Protein AF-0000000077001419 (afdb_homodimer)

InterPro domains:
  IPR000424 Primosome PriB/single-strand DNA-binding [PF00436] (2-104)
  IPR000424 Primosome PriB/single-strand DNA-binding [PS50935] (1-108)
  IPR000424 Primosome PriB/single-strand DNA-binding [cd04496] (5-100)
  IPR011344 Single-stranded DNA-binding protein [MF_00984] (2-115)
  IPR011344 Single-stranded DNA-binding protein [PIRSF002070] (1-128)
  IPR011344 Single-stranded DNA-binding protein [PTHR10302] (2-104)
  IPR011344 Single-stranded DNA-binding protein [TIGR00621] (1-140)
  IPR012340 Nucleic acid-binding, OB-fold [G3DSA:2.40.50.140] (1-112)
  IPR012340 Nucleic acid-binding, OB-fold [SSF50249] (1-149)

Structure (mmCIF, N/CA/C/O backbone):
data_AF-0000000077001419-model_v1
#
loop_
_entity.id
_entity.type
_entity.pdbx_description
1 polymer 'Single-stranded DNA-binding protein'
#
loop_
_atom_site.group_PDB
_atom_site.id
_atom_site.type_symbol
_atom_site.label_atom_id
_atom_site.label_alt_id
_atom_site.label_comp_id
_atom_site.label_asym_id
_atom_site.label_entity_id
_atom_site.label_seq_id
_atom_site.pdbx_PDB_ins_code
_atom_site.Cartn_x
_atom_site.Cartn_y
_atom_site.Cartn_z
_atom_site.occupancy
_atom_site.B_iso_or_equiv
_atom_site.auth_seq_id
_atom_site.auth_comp_id
_atom_site.auth_asym_id
_atom_site.auth_atom_id
_atom_site.pdbx_PDB_model_num
ATOM 1 N N . MET A 1 1 ? -13.898 7.832 -2.438 1 93.88 1 MET A N 1
ATOM 2 C CA . MET A 1 1 ? -12.516 7.797 -1.976 1 93.88 1 MET A CA 1
ATOM 3 C C . MET A 1 1 ? -11.68 6.859 -2.838 1 93.88 1 MET A C 1
ATOM 5 O O . MET A 1 1 ? -12.219 6 -3.537 1 93.88 1 MET A O 1
ATOM 9 N N . ILE A 1 2 ? -10.305 7.16 -2.953 1 97.56 2 ILE A N 1
ATOM 10 C CA . ILE A 1 2 ? -9.461 6.344 -3.812 1 97.56 2 ILE A CA 1
ATOM 11 C C . ILE A 1 2 ? -8.414 5.613 -2.967 1 97.56 2 ILE A C 1
ATOM 13 O O . ILE A 1 2 ? -7.754 6.223 -2.125 1 97.56 2 ILE A O 1
ATOM 17 N N . ASN A 1 3 ? -8.344 4.352 -3.07 1 98.62 3 ASN A N 1
ATOM 18 C CA . ASN A 1 3 ? -7.324 3.428 -2.586 1 98.62 3 ASN A CA 1
ATOM 19 C C . ASN A 1 3 ? -6.828 2.504 -3.695 1 98.62 3 ASN A C 1
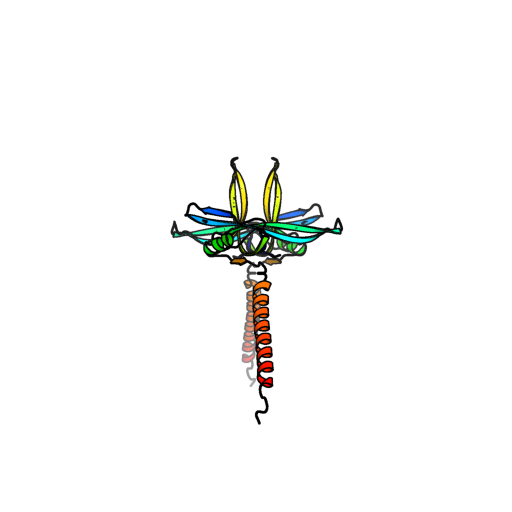ATOM 21 O O . ASN A 1 3 ? -7.461 1.484 -3.986 1 98.62 3 ASN A O 1
ATOM 25 N N . LYS A 1 4 ? -5.738 2.885 -4.32 1 98.75 4 LYS A N 1
ATOM 26 C CA . LYS A 1 4 ? -5.273 2.166 -5.508 1 98.75 4 LYS A CA 1
ATOM 27 C C . LYS A 1 4 ? -3.773 1.907 -5.441 1 98.75 4 LYS A C 1
ATOM 29 O O . LYS A 1 4 ? -2.99 2.822 -5.172 1 98.75 4 LYS A O 1
ATOM 34 N N . VAL A 1 5 ? -3.396 0.629 -5.668 1 98.88 5 VAL A N 1
ATOM 35 C CA . VAL A 1 5 ? -1.997 0.222 -5.746 1 98.88 5 VAL A CA 1
ATOM 36 C C . VAL A 1 5 ? -1.702 -0.355 -7.129 1 98.88 5 VAL A C 1
ATOM 38 O O . VAL A 1 5 ? -2.498 -1.125 -7.668 1 98.88 5 VAL A O 1
ATOM 41 N N . ILE A 1 6 ? -0.6 0.044 -7.652 1 98.88 6 ILE A N 1
ATOM 42 C CA . ILE A 1 6 ? -0.117 -0.493 -8.922 1 98.88 6 ILE A CA 1
ATOM 43 C C . ILE A 1 6 ? 1.311 -1.008 -8.75 1 98.88 6 ILE A C 1
ATOM 45 O O . ILE A 1 6 ? 2.209 -0.252 -8.367 1 98.88 6 ILE A O 1
ATOM 49 N N . LEU A 1 7 ? 1.491 -2.271 -9.148 1 98.81 7 LEU A N 1
ATOM 50 C CA . LEU A 1 7 ? 2.809 -2.893 -9.039 1 98.81 7 LEU A CA 1
ATOM 51 C C . LEU A 1 7 ? 3.209 -3.543 -10.359 1 98.81 7 LEU A C 1
ATOM 53 O O . LEU A 1 7 ? 2.371 -4.129 -11.047 1 98.81 7 LEU A O 1
ATOM 57 N N . VAL A 1 8 ? 4.414 -3.395 -10.648 1 98.69 8 VAL A N 1
ATOM 58 C CA . VAL A 1 8 ? 5.094 -4.246 -11.617 1 98.69 8 VAL A CA 1
ATOM 59 C C . VAL A 1 8 ? 6.387 -4.789 -11.016 1 98.69 8 VAL A C 1
ATOM 61 O O . VAL A 1 8 ? 7.25 -4.02 -10.586 1 98.69 8 VAL A O 1
ATOM 64 N N . GLY A 1 9 ? 6.5 -6.035 -10.938 1 98.44 9 GLY A N 1
ATOM 65 C CA . GLY A 1 9 ? 7.672 -6.664 -10.352 1 98.44 9 GLY A CA 1
ATOM 66 C C . GLY A 1 9 ? 7.719 -8.164 -10.57 1 98.44 9 GLY A C 1
ATOM 67 O O . GLY A 1 9 ? 7.07 -8.688 -11.484 1 98.44 9 GLY A O 1
ATOM 68 N N . TYR A 1 10 ? 8.555 -8.797 -9.812 1 97.94 10 TYR A N 1
ATOM 69 C CA . TYR A 1 10 ? 8.781 -10.234 -9.961 1 97.94 10 TYR A CA 1
ATOM 70 C C . TYR A 1 10 ? 8.336 -10.992 -8.719 1 97.94 10 TYR A C 1
ATOM 72 O O . TYR A 1 10 ? 8.516 -10.516 -7.598 1 97.94 10 TYR A O 1
ATOM 80 N N . LEU A 1 11 ? 7.863 -12.164 -9 1 98.56 11 LEU A N 1
ATOM 81 C CA . LEU A 1 11 ? 7.535 -13.016 -7.867 1 98.56 11 LEU A CA 1
ATOM 82 C C . LEU A 1 11 ? 8.805 -13.547 -7.199 1 98.56 11 LEU A C 1
ATOM 84 O O . LEU A 1 11 ? 9.719 -14.016 -7.879 1 98.56 11 LEU A O 1
ATOM 88 N N . GLY A 1 12 ? 8.828 -13.531 -5.934 1 98 12 GLY A N 1
ATOM 89 C CA . GLY A 1 12 ? 9.969 -14.055 -5.188 1 98 12 GLY A CA 1
ATOM 90 C C . GLY A 1 12 ? 9.883 -15.547 -4.941 1 98 12 GLY A C 1
ATOM 91 O O . GLY A 1 12 ? 10.883 -16.172 -4.566 1 98 12 GLY A O 1
ATOM 92 N N . ALA A 1 13 ? 8.75 -16.094 -5.027 1 98.5 13 ALA A N 1
ATOM 93 C CA . ALA A 1 13 ? 8.453 -17.516 -4.852 1 98.5 13 ALA A CA 1
ATOM 94 C C . ALA A 1 13 ? 7.188 -17.906 -5.613 1 98.5 13 ALA A C 1
ATOM 96 O O . ALA A 1 13 ? 6.477 -17.047 -6.133 1 98.5 13 ALA A O 1
ATOM 97 N N . ASP A 1 14 ? 7.008 -19.125 -5.672 1 98.62 14 ASP A N 1
ATOM 98 C CA . ASP A 1 14 ? 5.77 -19.609 -6.277 1 98.62 14 ASP A CA 1
ATOM 99 C C . ASP A 1 14 ? 4.555 -19.188 -5.453 1 98.62 14 ASP A C 1
ATOM 101 O O . ASP A 1 14 ? 4.633 -19.094 -4.227 1 98.62 14 ASP A O 1
ATOM 105 N N . PRO A 1 15 ? 3.428 -19.016 -6.133 1 98.81 15 PRO A N 1
ATOM 106 C CA . PRO A 1 15 ? 2.213 -18.672 -5.383 1 98.81 15 PRO A CA 1
ATOM 107 C C . PRO A 1 15 ? 1.758 -19.812 -4.465 1 98.81 15 PRO A C 1
ATOM 109 O O . PRO A 1 15 ? 1.985 -20.984 -4.77 1 98.81 15 PRO A O 1
ATOM 112 N N . GLU A 1 16 ? 1.117 -19.406 -3.459 1 98.5 16 GLU A N 1
ATOM 113 C CA . GLU A 1 16 ? 0.552 -20.359 -2.51 1 98.5 16 GLU A CA 1
ATOM 114 C C . GLU A 1 16 ? -0.973 -20.359 -2.572 1 98.5 16 GLU A C 1
ATOM 116 O O . GLU A 1 16 ? -1.597 -19.297 -2.689 1 98.5 16 GLU A O 1
ATOM 121 N N . SER A 1 17 ? -1.53 -21.562 -2.445 1 97.94 17 SER A N 1
ATOM 122 C CA . SER A 1 17 ? -2.98 -21.719 -2.426 1 97.94 17 SER A CA 1
ATOM 123 C C . SER A 1 17 ? -3.496 -21.906 -1.004 1 97.94 17 SER A C 1
ATOM 125 O O . SER A 1 17 ? -2.906 -22.656 -0.221 1 97.94 17 SER A O 1
ATOM 127 N N . ARG A 1 18 ? -4.453 -21.188 -0.727 1 96.62 18 ARG A N 1
ATOM 128 C CA . ARG A 1 18 ? -5.16 -21.375 0.535 1 96.62 18 ARG A CA 1
ATOM 129 C C . ARG A 1 18 ? -6.664 -21.516 0.304 1 96.62 18 ARG A C 1
ATOM 131 O O . ARG A 1 18 ? -7.234 -20.812 -0.535 1 96.62 18 ARG A O 1
ATOM 138 N N . ILE A 1 19 ? -7.242 -22.391 1.098 1 94.88 19 ILE A N 1
ATOM 139 C CA . ILE A 1 19 ? -8.688 -22.562 0.994 1 94.88 19 ILE A CA 1
ATOM 140 C C . ILE A 1 19 ? -9.375 -21.906 2.191 1 94.88 19 ILE A C 1
ATOM 142 O O . ILE A 1 19 ? -9.086 -22.25 3.342 1 94.88 19 ILE A O 1
ATOM 146 N N . MET A 1 20 ? -10.242 -21.078 1.9 1 92.19 20 MET A N 1
ATOM 147 C CA . MET A 1 20 ? -10.992 -20.406 2.949 1 92.19 20 MET A CA 1
ATOM 148 C C . MET A 1 20 ? -12.117 -21.281 3.479 1 92.19 20 MET A C 1
ATOM 150 O O . MET A 1 20 ? -12.523 -22.234 2.812 1 92.19 20 MET A O 1
ATOM 154 N N . PRO A 1 21 ? -12.594 -20.984 4.723 1 90.12 21 PRO A N 1
ATOM 155 C CA . PRO A 1 21 ? -13.719 -21.766 5.254 1 90.12 21 PRO A CA 1
ATOM 156 C C . PRO A 1 21 ? -14.914 -21.797 4.301 1 90.12 21 PRO A C 1
ATOM 158 O O . PRO A 1 21 ? -15.672 -22.766 4.285 1 90.12 21 PRO A O 1
ATOM 161 N N . SER A 1 22 ? -15.117 -20.844 3.496 1 87.81 22 SER A N 1
ATOM 162 C CA . SER A 1 22 ? -16.188 -20.75 2.514 1 87.81 22 SER A CA 1
ATOM 163 C C . SER A 1 22 ? -15.961 -21.719 1.354 1 87.81 22 SER A C 1
ATOM 165 O O . SER A 1 22 ? -16.859 -21.938 0.536 1 87.81 22 SER A O 1
ATOM 167 N N . GLY A 1 23 ? -14.781 -22.25 1.262 1 90 23 GLY A N 1
ATOM 168 C CA . GLY A 1 23 ? -14.422 -23.141 0.164 1 90 23 GLY A CA 1
ATOM 169 C C . GLY A 1 23 ? -13.727 -22.422 -0.976 1 90 23 GLY A C 1
ATOM 170 O O . GLY A 1 23 ? -13.273 -23.062 -1.931 1 90 23 GLY A O 1
ATOM 171 N N . VAL A 1 24 ? -13.68 -21.172 -0.798 1 91.19 24 VAL A N 1
ATOM 172 C CA . VAL A 1 24 ? -13.07 -20.391 -1.859 1 91.19 24 VAL A CA 1
ATOM 173 C C . VAL A 1 24 ? -11.555 -20.5 -1.782 1 91.19 24 VAL A C 1
ATOM 175 O O . VAL A 1 24 ? -10.969 -20.422 -0.697 1 91.19 24 VAL A O 1
ATOM 178 N N . GLU A 1 25 ? -10.984 -20.766 -2.943 1 95.75 25 GLU A N 1
ATOM 179 C CA . GLU A 1 25 ? -9.523 -20.859 -3.016 1 95.75 25 GLU A CA 1
ATOM 180 C C . GLU A 1 25 ? -8.898 -19.469 -3.207 1 95.75 25 GLU A C 1
ATOM 182 O O . GLU A 1 25 ? -9.297 -18.734 -4.105 1 95.75 25 GLU A O 1
ATOM 187 N N . VAL A 1 26 ? -7.926 -19.188 -2.443 1 97.75 26 VAL A N 1
ATOM 188 C CA . VAL A 1 26 ? -7.238 -17.891 -2.445 1 97.75 26 VAL A CA 1
ATOM 189 C C . VAL A 1 26 ? -5.766 -18.094 -2.797 1 97.75 26 VAL A C 1
ATOM 191 O O . VAL A 1 26 ? -5.137 -19.062 -2.342 1 97.75 26 VAL A O 1
ATOM 194 N N . ALA A 1 27 ? -5.238 -17.219 -3.629 1 98.69 27 ALA A N 1
ATOM 195 C CA . ALA A 1 27 ? -3.814 -17.266 -3.953 1 98.69 27 ALA A CA 1
ATOM 196 C C . ALA A 1 27 ? -3.059 -16.141 -3.232 1 98.69 27 ALA A C 1
ATOM 198 O O . ALA A 1 27 ? -3.547 -15.016 -3.131 1 98.69 27 ALA A O 1
ATOM 199 N N . ASN A 1 28 ? -1.924 -16.5 -2.785 1 98.69 28 ASN A N 1
ATOM 200 C CA . ASN A 1 28 ? -1.019 -15.539 -2.16 1 98.69 28 ASN A CA 1
ATOM 201 C C . ASN A 1 28 ? 0.372 -15.594 -2.787 1 98.69 28 ASN A C 1
ATOM 203 O O . ASN A 1 28 ? 0.881 -16.672 -3.092 1 98.69 28 ASN A O 1
ATOM 207 N N . PHE A 1 29 ? 0.97 -14.492 -2.982 1 98.75 29 PHE A N 1
ATOM 208 C CA . PHE A 1 29 ? 2.352 -14.422 -3.441 1 98.75 29 PHE A CA 1
ATOM 209 C C . PHE A 1 29 ? 2.967 -13.07 -3.111 1 98.75 29 PHE A C 1
ATOM 211 O O . PHE A 1 29 ? 2.268 -12.156 -2.67 1 98.75 29 PHE A O 1
ATOM 218 N N . ARG A 1 30 ? 4.238 -13.016 -3.303 1 98.69 30 ARG A N 1
ATOM 219 C CA . ARG A 1 30 ? 4.957 -11.766 -3.053 1 98.69 30 ARG A CA 1
ATOM 220 C C . ARG A 1 30 ? 5.605 -11.25 -4.328 1 98.69 30 ARG A C 1
ATOM 222 O O . ARG A 1 30 ? 6.145 -12.023 -5.121 1 98.69 30 ARG A O 1
ATOM 229 N N . ILE A 1 31 ? 5.535 -9.969 -4.461 1 98.62 31 ILE A N 1
ATOM 230 C CA . ILE A 1 31 ? 6.141 -9.273 -5.594 1 98.62 31 ILE A CA 1
ATOM 231 C C . ILE A 1 31 ? 7.277 -8.383 -5.105 1 98.62 31 ILE A C 1
ATOM 233 O O . ILE A 1 31 ? 7.094 -7.578 -4.188 1 98.62 31 ILE A O 1
ATOM 237 N N . GLY A 1 32 ? 8.383 -8.594 -5.738 1 98.56 32 GLY A N 1
ATOM 238 C CA . GLY A 1 32 ? 9.5 -7.695 -5.48 1 98.56 32 GLY A CA 1
ATOM 239 C C . GLY A 1 32 ? 9.547 -6.52 -6.438 1 98.56 32 GLY A C 1
ATOM 240 O O . GLY A 1 32 ? 9.453 -6.695 -7.652 1 98.56 32 GLY A O 1
ATOM 241 N N . THR A 1 33 ? 9.625 -5.289 -5.938 1 98.12 33 THR A N 1
ATOM 242 C CA . THR A 1 33 ? 9.891 -4.078 -6.707 1 98.12 33 THR A CA 1
ATOM 243 C C . THR A 1 33 ? 11.18 -3.418 -6.246 1 98.12 33 THR A C 1
ATOM 245 O O . THR A 1 33 ? 11.297 -3.004 -5.09 1 98.12 33 THR A O 1
ATOM 248 N N . SER A 1 34 ? 12.094 -3.285 -7.137 1 93.88 34 SER A N 1
ATOM 249 C CA . SER A 1 34 ? 13.406 -2.793 -6.734 1 93.88 34 SER A CA 1
ATOM 250 C C . SER A 1 34 ? 13.664 -1.396 -7.285 1 93.88 34 SER A C 1
ATOM 252 O O . SER A 1 34 ? 13.164 -1.043 -8.359 1 93.88 34 SER A O 1
ATOM 254 N N . GLN A 1 35 ? 14.281 -0.63 -6.492 1 88.94 35 GLN A N 1
ATOM 255 C CA . GLN A 1 35 ? 14.789 0.676 -6.902 1 88.94 35 GLN A CA 1
ATOM 256 C C . GLN A 1 35 ? 16.297 0.762 -6.723 1 88.94 35 GLN A C 1
ATOM 258 O O . GLN A 1 35 ? 16.844 0.228 -5.754 1 88.94 35 GLN A O 1
ATOM 263 N N . LYS A 1 36 ? 16.906 1.336 -7.746 1 86.25 36 LYS A N 1
ATOM 264 C CA . LYS A 1 36 ? 18.344 1.562 -7.684 1 86.25 36 LYS A CA 1
ATOM 265 C C . LYS A 1 36 ? 18.656 3.016 -7.344 1 86.25 36 LYS A C 1
ATOM 267 O O . LYS A 1 36 ? 17.984 3.93 -7.828 1 86.25 36 LYS A O 1
ATOM 272 N N . TYR A 1 37 ? 19.531 3.162 -6.406 1 80.12 37 TYR A N 1
ATOM 273 C CA . TYR A 1 37 ? 19.969 4.523 -6.125 1 80.12 37 TYR A CA 1
ATOM 274 C C . TYR A 1 37 ? 21.438 4.555 -5.73 1 80.12 37 TYR A C 1
ATOM 276 O O . TYR A 1 37 ? 22.016 3.52 -5.375 1 80.12 37 TYR A O 1
ATOM 284 N N . LEU A 1 38 ? 22.016 5.773 -5.91 1 81.5 38 LEU A N 1
ATOM 285 C CA . LEU A 1 38 ? 23.422 6.008 -5.551 1 81.5 38 LEU A CA 1
ATOM 286 C C . LEU A 1 38 ? 23.531 6.402 -4.082 1 81.5 38 LEU A C 1
ATOM 288 O O . LEU A 1 38 ? 22.953 7.402 -3.65 1 81.5 38 LEU A O 1
ATOM 292 N N . ASP A 1 39 ? 24.219 5.527 -3.322 1 76.56 39 ASP A N 1
ATOM 293 C CA . ASP A 1 39 ? 24.469 5.859 -1.926 1 76.56 39 ASP A CA 1
ATOM 294 C C . ASP A 1 39 ? 25.453 7.031 -1.812 1 76.56 39 ASP A C 1
ATOM 296 O O . ASP A 1 39 ? 26.609 6.926 -2.215 1 76.56 39 ASP A O 1
ATOM 300 N N . LYS A 1 40 ? 25 8.109 -1.456 1 73.69 40 LYS A N 1
ATOM 301 C CA . LYS A 1 40 ? 25.812 9.32 -1.426 1 73.69 40 LYS A CA 1
ATOM 302 C C . LYS A 1 40 ? 27.031 9.148 -0.51 1 73.69 40 LYS A C 1
ATOM 304 O O . LYS A 1 40 ? 28.062 9.789 -0.712 1 73.69 40 LYS A O 1
ATOM 309 N N . THR A 1 41 ? 26.844 8.32 0.521 1 73.62 41 THR A N 1
ATOM 310 C CA . THR A 1 41 ? 27.938 8.133 1.483 1 73.62 41 THR A CA 1
ATOM 311 C C . THR A 1 41 ? 29.047 7.266 0.89 1 73.62 41 THR A C 1
ATOM 313 O O . THR A 1 41 ? 30.219 7.582 1.037 1 73.62 41 THR A O 1
ATOM 316 N N . THR A 1 42 ? 28.656 6.301 0.147 1 79.56 42 THR A N 1
ATOM 317 C CA . THR A 1 42 ? 29.641 5.336 -0.314 1 79.56 42 THR A CA 1
ATOM 318 C C . THR A 1 42 ? 29.938 5.527 -1.8 1 79.56 42 THR A C 1
ATOM 320 O O . THR A 1 42 ? 30.953 5.051 -2.305 1 79.56 42 THR A O 1
ATOM 323 N N . GLY A 1 43 ? 29.062 6.266 -2.326 1 81.62 43 GLY A N 1
ATOM 324 C CA . GLY A 1 43 ? 29.203 6.441 -3.764 1 81.62 43 GLY A CA 1
ATOM 325 C C . GLY A 1 43 ? 28.844 5.199 -4.555 1 81.62 43 GLY A C 1
ATOM 326 O O . GLY A 1 43 ? 29.203 5.082 -5.73 1 81.62 43 GLY A O 1
ATOM 327 N N . GLN A 1 44 ? 28.344 4.203 -3.848 1 84.56 44 GLN A N 1
ATOM 328 C CA . GLN A 1 44 ? 28.016 2.953 -4.531 1 84.56 44 GLN A CA 1
ATOM 329 C C . GLN A 1 44 ? 26.531 2.859 -4.828 1 84.56 44 GLN A C 1
ATOM 331 O O . GLN A 1 44 ? 25.703 3.434 -4.105 1 84.56 44 GLN A O 1
ATOM 336 N N . LYS A 1 45 ? 26.297 2.264 -5.949 1 85.06 45 LYS A N 1
ATOM 337 C CA . LYS A 1 45 ? 24.906 1.983 -6.316 1 85.06 45 LYS A CA 1
ATOM 338 C C . LYS A 1 45 ? 24.312 0.887 -5.434 1 85.06 45 LYS A C 1
ATOM 340 O O . LYS A 1 45 ? 24.922 -0.176 -5.27 1 85.06 45 LYS A O 1
ATOM 345 N N . VAL A 1 46 ? 23.266 1.263 -4.703 1 86.38 46 VAL A N 1
ATOM 346 C CA . VAL A 1 46 ? 22.594 0.292 -3.838 1 86.38 46 VAL A CA 1
ATOM 347 C C . VAL A 1 46 ? 21.203 -0.008 -4.375 1 86.38 46 VAL A C 1
ATOM 349 O O . VAL A 1 46 ? 20.531 0.878 -4.91 1 86.38 46 VAL A O 1
ATOM 352 N N . GLU A 1 47 ? 20.875 -1.263 -4.371 1 88.5 47 GLU A N 1
ATOM 353 C CA . GLU A 1 47 ? 19.531 -1.693 -4.773 1 88.5 47 GLU A CA 1
ATOM 354 C C . GLU A 1 47 ? 18.688 -2.09 -3.562 1 88.5 47 GLU A C 1
ATOM 356 O O . GLU A 1 47 ? 19.141 -2.861 -2.713 1 88.5 47 GLU A O 1
ATOM 361 N N . LYS A 1 48 ? 17.578 -1.484 -3.498 1 91.44 48 LYS A N 1
ATOM 362 C CA . LYS A 1 48 ? 16.641 -1.831 -2.436 1 91.44 48 LYS A CA 1
ATOM 363 C C . LYS A 1 48 ? 15.367 -2.432 -3.01 1 91.44 48 LYS A C 1
ATOM 365 O O . LYS A 1 48 ? 14.758 -1.864 -3.922 1 91.44 48 LYS A O 1
ATOM 370 N N . THR A 1 49 ? 15.062 -3.598 -2.482 1 96.19 49 THR A N 1
ATOM 371 C CA . THR A 1 49 ? 13.852 -4.273 -2.93 1 96.19 49 THR A CA 1
ATOM 372 C C . THR A 1 49 ? 12.75 -4.176 -1.873 1 96.19 49 THR A C 1
ATOM 374 O O . THR A 1 49 ? 13 -4.414 -0.689 1 96.19 49 THR A O 1
ATOM 377 N N . GLU A 1 50 ? 11.633 -3.736 -2.326 1 98.06 50 GLU A N 1
ATOM 378 C CA . GLU A 1 50 ? 10.422 -3.82 -1.506 1 98.06 50 GLU A CA 1
ATOM 379 C C . GLU A 1 50 ? 9.602 -5.059 -1.853 1 98.06 50 GLU A C 1
ATOM 381 O O . GLU A 1 50 ? 9.383 -5.352 -3.029 1 98.06 50 GLU A O 1
ATOM 386 N N . TRP A 1 51 ? 9.211 -5.742 -0.833 1 98.31 51 TRP A N 1
ATOM 387 C CA . TRP A 1 51 ? 8.383 -6.93 -1.032 1 98.31 51 TRP A CA 1
ATOM 388 C C . TRP A 1 51 ? 6.934 -6.652 -0.644 1 98.31 51 TRP A C 1
ATOM 390 O O . TRP A 1 51 ? 6.66 -6.16 0.453 1 98.31 51 TRP A O 1
ATOM 400 N N . HIS A 1 52 ? 6.105 -6.98 -1.521 1 98.69 52 HIS A N 1
ATOM 401 C CA . HIS A 1 52 ? 4.68 -6.73 -1.344 1 98.69 52 HIS A CA 1
ATOM 402 C C . HIS A 1 52 ? 3.896 -8.031 -1.26 1 98.69 52 HIS A C 1
ATOM 404 O O . HIS A 1 52 ? 3.977 -8.867 -2.162 1 98.69 52 HIS A O 1
ATOM 410 N N . SER A 1 53 ? 3.141 -8.18 -0.232 1 98.62 53 SER A N 1
ATOM 411 C CA . SER A 1 53 ? 2.248 -9.328 -0.117 1 98.62 53 SER A CA 1
ATOM 412 C C . SER A 1 53 ? 0.953 -9.102 -0.891 1 98.62 53 SER A C 1
ATOM 414 O O . SER A 1 53 ? 0.258 -8.109 -0.67 1 98.62 53 SER A O 1
ATOM 416 N N . VAL A 1 54 ? 0.667 -9.984 -1.762 1 98.88 54 VAL A N 1
ATOM 417 C CA . VAL A 1 54 ? -0.543 -9.891 -2.572 1 98.88 54 VAL A CA 1
ATOM 418 C C . VAL A 1 54 ? -1.475 -11.055 -2.24 1 98.88 54 VAL A C 1
ATOM 420 O O . VAL A 1 54 ? -1.04 -12.211 -2.176 1 98.88 54 VAL A O 1
ATOM 423 N N . VAL A 1 55 ? -2.699 -10.758 -2.049 1 98.75 55 VAL A N 1
ATOM 424 C CA . VAL A 1 55 ? -3.721 -11.766 -1.799 1 98.75 55 VAL A CA 1
ATOM 425 C C . VAL A 1 55 ? -4.812 -11.672 -2.863 1 98.75 55 VAL A C 1
ATOM 427 O O . VAL A 1 55 ? -5.41 -10.609 -3.055 1 98.75 55 VAL A O 1
ATOM 430 N N . VAL A 1 56 ? -5.125 -12.75 -3.463 1 98.69 56 VAL A N 1
ATOM 431 C CA . VAL A 1 56 ? -6.074 -12.75 -4.57 1 98.69 56 VAL A CA 1
ATOM 432 C C . VAL A 1 56 ? -7.328 -13.531 -4.172 1 98.69 56 VAL A C 1
ATOM 434 O O . VAL A 1 56 ? -7.34 -14.758 -4.215 1 98.69 56 VAL A O 1
ATOM 437 N N . PHE A 1 57 ? -8.352 -12.859 -3.934 1 97.38 57 PHE A N 1
ATOM 438 C CA . PHE A 1 57 ? -9.625 -13.477 -3.607 1 97.38 57 PHE A CA 1
ATOM 439 C C . PHE A 1 57 ? -10.453 -13.719 -4.867 1 97.38 57 PHE A C 1
ATOM 441 O O . PHE A 1 57 ? -11.375 -14.539 -4.867 1 97.38 57 PHE A O 1
ATOM 448 N N . ASN A 1 58 ? -10.203 -12.875 -5.887 1 96.69 58 ASN A N 1
ATOM 449 C CA . ASN A 1 58 ? -10.875 -13.078 -7.168 1 96.69 58 ASN A CA 1
ATOM 450 C C . ASN A 1 58 ? -10.633 -14.484 -7.707 1 96.69 58 ASN A C 1
ATOM 452 O O . ASN A 1 58 ? -9.508 -14.836 -8.055 1 96.69 58 ASN A O 1
ATOM 456 N N . PRO A 1 59 ? -11.672 -15.25 -7.801 1 95.44 59 PRO A N 1
ATOM 457 C CA . PRO A 1 59 ? -11.453 -16.656 -8.156 1 95.44 59 PRO A CA 1
ATOM 458 C C . PRO A 1 59 ? -10.797 -16.828 -9.523 1 95.44 59 PRO A C 1
ATOM 460 O O . PRO A 1 59 ? -9.938 -17.703 -9.688 1 95.44 59 PRO A O 1
ATOM 463 N N . HIS A 1 60 ? -11.242 -16.078 -10.461 1 96.56 60 HIS A N 1
ATOM 464 C CA . HIS A 1 60 ? -10.672 -16.188 -11.797 1 96.56 60 HIS A CA 1
ATOM 465 C C . HIS A 1 60 ? -9.188 -15.836 -11.797 1 96.56 60 HIS A C 1
ATOM 467 O O . HIS A 1 60 ? -8.367 -16.578 -12.336 1 96.56 60 HIS A O 1
ATOM 473 N N . LEU A 1 61 ? -8.789 -14.797 -11.125 1 98.12 61 LEU A N 1
ATOM 474 C CA . LEU A 1 61 ? -7.406 -14.344 -11.086 1 98.12 61 LEU A CA 1
ATOM 475 C C . LEU A 1 61 ? -6.559 -15.273 -10.219 1 98.12 61 LEU A C 1
ATOM 477 O O . LEU A 1 61 ? -5.375 -15.484 -10.492 1 98.12 61 LEU A O 1
ATOM 481 N N . ALA A 1 62 ? -7.203 -15.766 -9.18 1 98.38 62 ALA A N 1
ATOM 482 C CA . ALA A 1 62 ? -6.496 -16.734 -8.344 1 98.38 62 ALA A CA 1
ATOM 483 C C . ALA A 1 62 ? -6.086 -17.953 -9.148 1 98.38 62 ALA A C 1
ATOM 485 O O . ALA A 1 62 ? -4.949 -18.422 -9.047 1 98.38 62 ALA A O 1
ATOM 486 N N . LYS A 1 63 ? -6.98 -18.422 -9.922 1 97.25 63 LYS A N 1
ATOM 487 C CA . LYS A 1 63 ? -6.688 -19.562 -10.773 1 97.25 63 LYS A CA 1
ATOM 488 C C . LYS A 1 63 ? -5.555 -19.266 -11.742 1 97.25 63 LYS A C 1
ATOM 490 O O . LYS A 1 63 ? -4.645 -20.078 -11.922 1 97.25 63 LYS A O 1
ATOM 495 N N . ILE A 1 64 ? -5.605 -18.109 -12.336 1 97.31 64 ILE A N 1
ATOM 496 C CA . ILE A 1 64 ? -4.57 -17.688 -13.266 1 97.31 64 ILE A CA 1
ATOM 497 C C . ILE A 1 64 ? -3.219 -17.656 -12.555 1 97.31 64 ILE A C 1
ATOM 499 O O . ILE A 1 64 ? -2.227 -18.172 -13.07 1 97.31 64 ILE A O 1
ATOM 503 N N . ALA A 1 65 ? -3.186 -17.094 -11.422 1 98.44 65 ALA A N 1
ATOM 504 C CA . ALA A 1 65 ? -1.938 -16.969 -10.68 1 98.44 65 ALA A CA 1
ATOM 505 C C . ALA A 1 65 ? -1.363 -18.328 -10.328 1 98.44 65 ALA A C 1
ATOM 507 O O . ALA A 1 65 ? -0.172 -18.578 -10.523 1 98.44 65 ALA A O 1
ATOM 508 N N . LEU A 1 66 ? -2.209 -19.188 -9.852 1 98.25 66 LEU A N 1
ATOM 509 C CA . LEU A 1 66 ? -1.764 -20.5 -9.391 1 98.25 66 LEU A CA 1
ATOM 510 C C . LEU A 1 66 ? -1.337 -21.375 -10.562 1 98.25 66 LEU A C 1
ATOM 512 O O . LEU A 1 66 ? -0.432 -22.203 -10.422 1 98.25 66 LEU A O 1
ATOM 516 N N . GLN A 1 67 ? -1.877 -21.141 -11.695 1 97.62 67 GLN A N 1
ATOM 517 C CA . GLN A 1 67 ? -1.614 -22 -12.844 1 97.62 67 GLN A CA 1
ATOM 518 C C . GLN A 1 67 ? -0.407 -21.5 -13.633 1 97.62 67 GLN A C 1
ATOM 520 O O . GLN A 1 67 ? 0.369 -22.297 -14.164 1 97.62 67 GLN A O 1
ATOM 525 N N . TYR A 1 68 ? -0.238 -20.188 -13.656 1 97.62 68 TYR A N 1
ATOM 526 C CA . TYR A 1 68 ? 0.672 -19.672 -14.68 1 97.62 68 TYR A CA 1
ATOM 527 C C . TYR A 1 68 ? 1.853 -18.953 -14.039 1 97.62 68 TYR A C 1
ATOM 529 O O . TYR A 1 68 ? 2.869 -18.719 -14.695 1 97.62 68 TYR A O 1
ATOM 537 N N . LEU A 1 69 ? 1.728 -18.594 -12.836 1 97.94 69 LEU A N 1
ATOM 538 C CA . LEU A 1 69 ? 2.818 -17.844 -12.219 1 97.94 69 LEU A CA 1
ATOM 539 C C . LEU A 1 69 ? 3.766 -18.781 -11.469 1 97.94 69 LEU A C 1
ATOM 541 O O . LEU A 1 69 ? 3.328 -19.766 -10.867 1 97.94 69 LEU A O 1
ATOM 545 N N . ASN A 1 70 ? 5 -18.391 -11.492 1 97.94 70 ASN A N 1
ATOM 546 C CA . ASN A 1 70 ? 6.074 -19.047 -10.766 1 97.94 70 ASN A CA 1
ATOM 547 C C . ASN A 1 70 ? 7.09 -18.062 -10.219 1 97.94 70 ASN A C 1
ATOM 549 O O . ASN A 1 70 ? 7.02 -16.859 -10.523 1 97.94 70 ASN A O 1
ATOM 553 N N . LYS A 1 71 ? 7.965 -18.641 -9.367 1 98.12 71 LYS A N 1
ATOM 554 C CA . LYS A 1 71 ? 9.094 -17.812 -8.977 1 98.12 71 LYS A CA 1
ATOM 555 C C . LYS A 1 71 ? 9.758 -17.172 -10.195 1 98.12 71 LYS A C 1
ATOM 557 O O . LYS A 1 71 ? 10.008 -17.844 -11.195 1 98.12 71 LYS A O 1
ATOM 562 N N . GLY A 1 72 ? 9.914 -15.875 -10.102 1 97.56 72 GLY A N 1
ATOM 563 C CA . GLY A 1 72 ? 10.602 -15.195 -11.188 1 97.56 72 GLY A CA 1
ATOM 564 C C . GLY A 1 72 ? 9.664 -14.617 -12.227 1 97.56 72 GLY A C 1
ATOM 565 O O . GLY A 1 72 ? 10.078 -13.82 -13.07 1 97.56 72 GLY A O 1
ATOM 566 N N . SER A 1 73 ? 8.406 -14.977 -12.211 1 97.75 73 SER A N 1
ATOM 567 C CA . SER A 1 73 ? 7.445 -14.383 -13.141 1 97.75 73 SER A CA 1
ATOM 568 C C . SER A 1 73 ? 7.352 -12.867 -12.945 1 97.75 73 SER A C 1
ATOM 570 O O . SER A 1 73 ? 7.336 -12.383 -11.812 1 97.75 73 SER A O 1
ATOM 572 N N . LYS A 1 74 ? 7.32 -12.188 -14.094 1 98.19 74 LYS A N 1
ATOM 573 C CA . LYS A 1 74 ? 7.031 -10.758 -14.055 1 98.19 74 LYS A CA 1
ATOM 574 C C . LYS A 1 74 ? 5.531 -10.5 -14.156 1 98.19 74 LYS A C 1
ATOM 576 O O . LYS A 1 74 ? 4.859 -11.055 -15.031 1 98.19 74 LYS A O 1
ATOM 581 N N . VAL A 1 75 ? 4.98 -9.562 -13.312 1 98.62 75 VAL A N 1
ATOM 582 C CA . VAL A 1 75 ? 3.533 -9.391 -13.32 1 98.62 75 VAL A CA 1
ATOM 583 C C . VAL A 1 75 ? 3.188 -7.91 -13.148 1 98.62 75 VAL A C 1
ATOM 585 O O . VAL A 1 75 ? 3.994 -7.133 -12.625 1 98.62 75 VAL A O 1
ATOM 588 N N . TYR A 1 76 ? 2.096 -7.566 -13.672 1 98.81 76 TYR A N 1
ATOM 589 C CA . TYR A 1 76 ? 1.365 -6.34 -13.367 1 98.81 76 TYR A CA 1
ATOM 590 C C . TYR A 1 76 ? 0.206 -6.617 -12.422 1 98.81 76 TYR A C 1
ATOM 592 O O . TYR A 1 76 ? -0.601 -7.52 -12.664 1 98.81 76 TYR A O 1
ATOM 600 N N . VAL A 1 77 ? 0.121 -5.879 -11.289 1 98.81 77 VAL A N 1
ATOM 601 C CA . VAL A 1 77 ? -0.978 -6.008 -10.336 1 98.81 77 VAL A CA 1
ATOM 602 C C . VAL A 1 77 ? -1.573 -4.633 -10.039 1 98.81 77 VAL A C 1
ATOM 604 O O . VAL A 1 77 ? -0.841 -3.674 -9.797 1 98.81 77 VAL A O 1
ATOM 607 N N . GLU A 1 78 ? -2.801 -4.535 -10.102 1 98.81 78 GLU A N 1
ATOM 608 C CA . GLU A 1 78 ? -3.543 -3.346 -9.703 1 98.81 78 GLU A CA 1
ATOM 609 C C . GLU A 1 78 ? -4.668 -3.697 -8.734 1 98.81 78 GLU A C 1
ATOM 611 O O . GLU A 1 78 ? -5.523 -4.527 -9.047 1 98.81 78 GLU A O 1
ATOM 616 N N . SER A 1 79 ? -4.715 -3.049 -7.605 1 98.62 79 SER A N 1
ATOM 617 C CA . SER A 1 79 ? -5.766 -3.297 -6.625 1 98.62 79 SER A CA 1
ATOM 618 C C . SER A 1 79 ? -5.688 -2.312 -5.465 1 98.62 79 SER A C 1
ATOM 620 O O . SER A 1 79 ? -5.441 -1.121 -5.672 1 98.62 79 SER A O 1
ATOM 622 N N . GLN A 1 80 ? -6.086 -2.848 -4.289 1 98.25 80 GLN A N 1
ATOM 623 C CA . GLN A 1 80 ? -6.199 -1.95 -3.145 1 98.25 80 GLN A CA 1
ATOM 624 C C . GLN A 1 80 ? -5.336 -2.432 -1.98 1 98.25 80 GLN A C 1
ATOM 626 O O . GLN A 1 80 ? -5.047 -3.625 -1.867 1 98.25 80 GLN A O 1
ATOM 631 N N . LEU A 1 81 ? -4.961 -1.464 -1.146 1 98.44 81 LEU A N 1
ATOM 632 C CA . LEU A 1 81 ? -4.242 -1.76 0.09 1 98.44 81 LEU A CA 1
ATOM 633 C C . LEU A 1 81 ? -5.215 -2.059 1.226 1 98.44 81 LEU A C 1
ATOM 635 O O . LEU A 1 81 ? -6.188 -1.324 1.426 1 98.44 81 LEU A O 1
ATOM 639 N N . GLN A 1 82 ? -4.977 -3.074 1.907 1 97.88 82 GLN A N 1
ATOM 640 C CA . GLN A 1 82 ? -5.77 -3.408 3.084 1 97.88 82 GLN A CA 1
ATOM 641 C C . GLN A 1 82 ? -4.883 -3.875 4.234 1 97.88 82 GLN A C 1
ATOM 643 O O . GLN A 1 82 ? -3.936 -4.637 4.023 1 97.88 82 GLN A O 1
ATOM 648 N N . THR A 1 83 ? -5.199 -3.398 5.391 1 97.5 83 THR A N 1
ATOM 649 C CA . THR A 1 83 ? -4.48 -3.828 6.586 1 97.5 83 THR A CA 1
ATOM 650 C C . THR A 1 83 ? -5.402 -4.613 7.516 1 97.5 83 THR A C 1
ATOM 652 O O . THR A 1 83 ? -6.5 -4.16 7.844 1 97.5 83 THR A O 1
ATOM 655 N N . ARG A 1 84 ? -4.902 -5.723 7.895 1 95.12 84 ARG A N 1
ATOM 656 C CA . ARG A 1 84 ? -5.676 -6.516 8.844 1 95.12 84 ARG A CA 1
ATOM 657 C C . ARG A 1 84 ? -4.938 -6.648 10.172 1 95.12 84 ARG A C 1
ATOM 659 O O . ARG A 1 84 ? -3.707 -6.691 10.203 1 95.12 84 ARG A O 1
ATOM 666 N N . LYS A 1 85 ? -5.801 -6.773 11.164 1 94.62 85 LYS A N 1
ATOM 667 C CA . LYS A 1 85 ? -5.289 -7.004 12.508 1 94.62 85 LYS A CA 1
ATOM 668 C C . LYS A 1 85 ? -5.422 -8.469 12.906 1 94.62 85 LYS A C 1
ATOM 670 O O . LYS A 1 85 ? -6.438 -9.109 12.617 1 94.62 85 LYS A O 1
ATOM 675 N N . TRP A 1 86 ? -4.316 -8.898 13.562 1 92.56 86 TRP A N 1
ATOM 676 C CA . TRP A 1 86 ? -4.379 -10.281 14.023 1 92.56 86 TRP A CA 1
ATOM 677 C C . TRP A 1 86 ? -3.523 -10.469 15.273 1 92.56 86 TRP A C 1
ATOM 679 O O . TRP A 1 86 ? -2.666 -9.633 15.578 1 92.56 86 TRP A O 1
ATOM 689 N N . GLN A 1 87 ? -3.812 -11.555 16.094 1 92.44 87 GLN A N 1
ATOM 690 C CA . GLN A 1 87 ? -3.094 -11.828 17.328 1 92.44 87 GLN A CA 1
ATOM 691 C C . GLN A 1 87 ? -2.287 -13.117 17.234 1 92.44 87 GLN A C 1
ATOM 693 O O . GLN A 1 87 ? -2.76 -14.109 16.672 1 92.44 87 GLN A O 1
ATOM 698 N N . ASP A 1 88 ? -1.111 -13.047 17.844 1 86.62 88 ASP A N 1
ATOM 699 C CA . ASP A 1 88 ? -0.298 -14.258 17.844 1 86.62 88 ASP A CA 1
ATOM 700 C C . ASP A 1 88 ? -0.6 -15.125 19.062 1 86.62 88 ASP A C 1
ATOM 702 O O . ASP A 1 88 ? -1.523 -14.836 19.812 1 86.62 88 ASP A O 1
ATOM 706 N N . LYS A 1 89 ? 0.093 -16.297 19.172 1 87.69 89 LYS A N 1
ATOM 707 C CA . LYS A 1 89 ? -0.163 -17.25 20.234 1 87.69 89 LYS A CA 1
ATOM 708 C C . LYS A 1 89 ? 0.055 -16.625 21.609 1 87.69 89 LYS A C 1
ATOM 710 O O . LYS A 1 89 ? -0.552 -17.047 22.594 1 87.69 89 LYS A O 1
ATOM 715 N N . SER A 1 90 ? 0.82 -15.641 21.703 1 86.56 90 SER A N 1
ATOM 716 C CA . SER A 1 90 ? 1.126 -14.969 22.953 1 86.56 90 SER A CA 1
ATOM 717 C C . SER A 1 90 ? 0.122 -13.859 23.25 1 86.56 90 SER A C 1
ATOM 719 O O . SER A 1 90 ? 0.233 -13.164 24.25 1 86.56 90 SER A O 1
ATOM 721 N N . GLY A 1 91 ? -0.776 -13.586 22.297 1 86.75 91 GLY A N 1
ATOM 722 C CA . GLY A 1 91 ? -1.797 -12.57 22.5 1 86.75 91 GLY A CA 1
ATOM 723 C C . GLY A 1 91 ? -1.375 -11.195 22 1 86.75 91 GLY A C 1
ATOM 724 O O . GLY A 1 91 ? -2.072 -10.203 22.234 1 86.75 91 GLY A O 1
ATOM 725 N N . GLN A 1 92 ? -0.238 -11.188 21.469 1 86.94 92 GLN A N 1
ATOM 726 C CA . GLN A 1 92 ? 0.247 -9.906 20.969 1 86.94 92 GLN A CA 1
ATOM 727 C C . GLN A 1 92 ? -0.419 -9.539 19.656 1 86.94 92 GLN A C 1
ATOM 729 O O . GLN A 1 92 ? -0.519 -10.375 18.75 1 86.94 92 GLN A O 1
ATOM 734 N N . THR A 1 93 ? -0.823 -8.266 19.469 1 90.69 93 THR A N 1
ATOM 735 C CA . THR A 1 93 ? -1.521 -7.777 18.281 1 90.69 93 THR A CA 1
ATOM 736 C C . THR A 1 93 ? -0.529 -7.422 17.172 1 90.69 93 THR A C 1
ATOM 738 O O . THR A 1 93 ? 0.479 -6.762 17.422 1 90.69 93 THR A O 1
ATOM 741 N N . HIS A 1 94 ? -0.813 -8 15.984 1 90.88 94 HIS A N 1
ATOM 742 C CA . HIS A 1 94 ? -0.014 -7.691 14.805 1 90.88 94 HIS A CA 1
ATOM 743 C C . HIS A 1 94 ? -0.878 -7.113 13.688 1 90.88 94 HIS A C 1
ATOM 745 O O . HIS A 1 94 ? -2.096 -7.301 13.68 1 90.88 94 HIS A O 1
ATOM 751 N N . TYR A 1 95 ? -0.205 -6.309 12.906 1 93.88 95 TYR A N 1
ATOM 752 C CA . TYR A 1 95 ? -0.855 -5.773 11.719 1 93.88 95 TYR A CA 1
ATOM 753 C C . TYR A 1 95 ? -0.148 -6.242 10.453 1 93.88 95 TYR A C 1
ATOM 755 O O . TYR A 1 95 ? 1.083 -6.309 10.406 1 93.88 95 TYR A O 1
ATOM 763 N N . THR A 1 96 ? -0.983 -6.641 9.523 1 96.31 96 THR A N 1
ATOM 764 C CA . THR A 1 96 ? -0.427 -7.023 8.234 1 96.31 96 THR A CA 1
ATOM 765 C C . THR A 1 96 ? -1.094 -6.238 7.105 1 96.31 96 THR A C 1
ATOM 767 O O . THR A 1 96 ? -2.322 -6.219 7 1 96.31 96 THR A O 1
ATOM 770 N N . THR A 1 97 ? -0.281 -5.566 6.309 1 98.12 97 THR A N 1
ATOM 771 C CA . THR A 1 97 ? -0.78 -4.832 5.152 1 98.12 97 THR A CA 1
ATOM 772 C C . THR A 1 97 ? -0.533 -5.617 3.867 1 98.12 97 THR A C 1
ATOM 774 O O . THR A 1 97 ? 0.583 -6.078 3.621 1 98.12 97 THR A O 1
ATOM 777 N N . GLU A 1 98 ? -1.621 -5.727 3.125 1 98.44 98 GLU A N 1
ATOM 778 C CA . GLU A 1 98 ? -1.551 -6.512 1.897 1 98.44 98 GLU A CA 1
ATOM 779 C C . GLU A 1 98 ? -2.203 -5.773 0.732 1 98.44 98 GLU A C 1
ATOM 781 O O . GLU A 1 98 ? -3.004 -4.859 0.939 1 98.44 98 GLU A O 1
ATOM 786 N N . ILE A 1 99 ? -1.747 -6.125 -0.473 1 98.81 99 ILE A N 1
ATOM 787 C CA . ILE A 1 99 ? -2.455 -5.738 -1.689 1 98.81 99 ILE A CA 1
ATOM 788 C C . ILE A 1 99 ? -3.514 -6.789 -2.023 1 98.81 99 ILE A C 1
ATOM 790 O O . ILE A 1 99 ? -3.184 -7.926 -2.359 1 98.81 99 ILE A O 1
ATOM 794 N N . VAL A 1 100 ? -4.754 -6.359 -2.004 1 98.44 100 VAL A N 1
ATOM 795 C CA . VAL A 1 100 ? -5.832 -7.344 -2.029 1 98.44 100 VAL A CA 1
ATOM 796 C C . VAL A 1 100 ? -6.617 -7.219 -3.334 1 98.44 100 VAL A C 1
ATOM 798 O O . VAL A 1 100 ? -7.148 -6.152 -3.645 1 98.44 100 VAL A O 1
ATOM 801 N N . LEU A 1 101 ? -6.59 -8.219 -4.121 1 98.44 101 LEU A N 1
ATOM 802 C CA . LEU A 1 101 ? -7.527 -8.336 -5.234 1 98.44 101 LEU A CA 1
ATOM 803 C C . LEU A 1 101 ? -8.836 -8.977 -4.777 1 98.44 101 LEU A C 1
ATOM 805 O O . LEU A 1 101 ? -8.922 -10.203 -4.684 1 98.44 101 LEU A O 1
ATOM 809 N N . SER A 1 102 ? -9.789 -8.148 -4.551 1 95.44 102 SER A N 1
ATOM 810 C CA . SER A 1 102 ? -11.047 -8.617 -3.979 1 95.44 102 SER A CA 1
ATOM 811 C C . SER A 1 102 ? -11.82 -9.469 -4.973 1 95.44 102 SER A C 1
ATOM 813 O O . SER A 1 102 ? -11.43 -9.586 -6.137 1 95.44 102 SER A O 1
ATOM 815 N N . GLN A 1 103 ? -12.914 -10.047 -4.57 1 93.06 103 GLN A N 1
ATOM 816 C CA . GLN A 1 103 ? -13.688 -11.023 -5.328 1 93.06 103 GLN A CA 1
ATOM 817 C C . GLN A 1 103 ? -14.031 -10.5 -6.719 1 93.06 103 GLN A C 1
ATOM 819 O O . GLN A 1 103 ? -13.992 -11.242 -7.695 1 93.06 103 GLN A O 1
ATOM 824 N N . TYR A 1 104 ? -14.305 -9.156 -6.762 1 91.31 104 TYR A N 1
ATOM 825 C CA . TYR A 1 104 ? -14.797 -8.641 -8.039 1 91.31 104 TYR A CA 1
ATOM 826 C C . TYR A 1 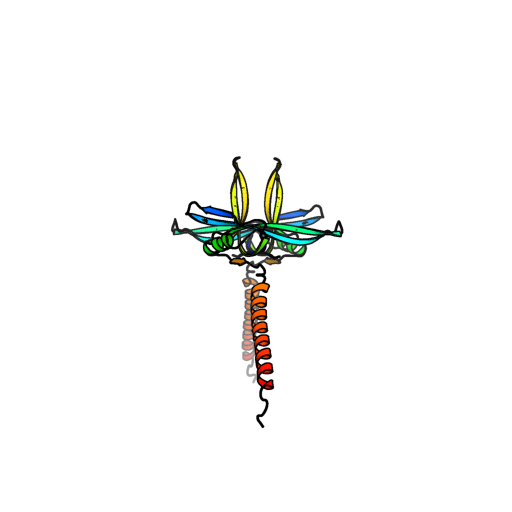104 ? -13.93 -7.488 -8.531 1 91.31 104 TYR A C 1
ATOM 828 O O . TYR A 1 104 ? -14.305 -6.773 -9.461 1 91.31 104 TYR A O 1
ATOM 836 N N . LYS A 1 105 ? -12.789 -7.32 -7.918 1 92.56 105 LYS A N 1
ATOM 837 C CA . LYS A 1 105 ? -11.961 -6.172 -8.281 1 92.56 105 LYS A CA 1
ATOM 838 C C . LYS A 1 105 ? -10.492 -6.57 -8.414 1 92.56 105 LYS A C 1
ATOM 840 O O . LYS A 1 105 ? -10.094 -7.637 -7.953 1 92.56 105 LYS A O 1
ATOM 845 N N . GLY A 1 106 ? -9.781 -5.707 -9.125 1 96.94 106 GLY A N 1
ATOM 846 C CA . GLY A 1 106 ? -8.352 -5.91 -9.289 1 96.94 106 GLY A CA 1
ATOM 847 C C . GLY A 1 106 ? -7.965 -6.348 -10.688 1 96.94 106 GLY A C 1
ATOM 848 O O . GLY A 1 106 ? -8.82 -6.746 -11.477 1 96.94 106 GLY A O 1
ATOM 849 N N . GLU A 1 107 ? -6.754 -6.234 -10.922 1 98.44 107 GLU A N 1
ATOM 850 C CA . GLU A 1 107 ? -6.168 -6.66 -12.188 1 98.44 107 GLU A CA 1
ATOM 851 C C . GLU A 1 107 ? -4.844 -7.383 -11.969 1 98.44 107 GLU A C 1
ATOM 853 O O . GLU A 1 107 ? -4.043 -6.98 -11.125 1 98.44 107 GLU A O 1
ATOM 858 N N . LEU A 1 108 ? -4.664 -8.406 -12.742 1 98.62 108 LEU A N 1
ATOM 859 C CA . LEU A 1 108 ? -3.432 -9.18 -12.773 1 98.62 108 LEU A CA 1
ATOM 860 C C . LEU A 1 108 ? -3.051 -9.539 -14.203 1 98.62 108 LEU A C 1
ATOM 862 O O . LEU A 1 108 ? -3.855 -10.117 -14.938 1 98.62 108 LEU A O 1
ATOM 866 N N . LYS A 1 109 ? -1.89 -9.18 -14.602 1 98.06 109 LYS A N 1
ATOM 867 C CA . LYS A 1 109 ? -1.385 -9.516 -15.93 1 98.06 109 LYS A CA 1
ATOM 868 C C . LYS A 1 109 ? 0.008 -10.133 -15.852 1 98.06 109 LYS A C 1
ATOM 870 O O . LYS A 1 109 ? 0.882 -9.617 -15.148 1 98.06 109 LYS A O 1
ATOM 875 N N . ILE A 1 110 ? 0.203 -11.195 -16.5 1 97.31 110 ILE A N 1
ATOM 876 C CA . ILE A 1 110 ? 1.507 -11.844 -16.594 1 97.31 110 ILE A CA 1
ATOM 877 C C . ILE A 1 110 ? 2.34 -11.156 -17.672 1 97.31 110 ILE A C 1
ATOM 879 O O . ILE A 1 110 ? 1.897 -11.023 -18.828 1 97.31 110 ILE A O 1
ATOM 883 N N . LEU A 1 111 ? 3.492 -10.688 -17.406 1 96.69 111 LEU A N 1
ATOM 884 C CA . LEU A 1 111 ? 4.293 -9.891 -18.328 1 96.69 111 LEU A CA 1
ATOM 885 C C . 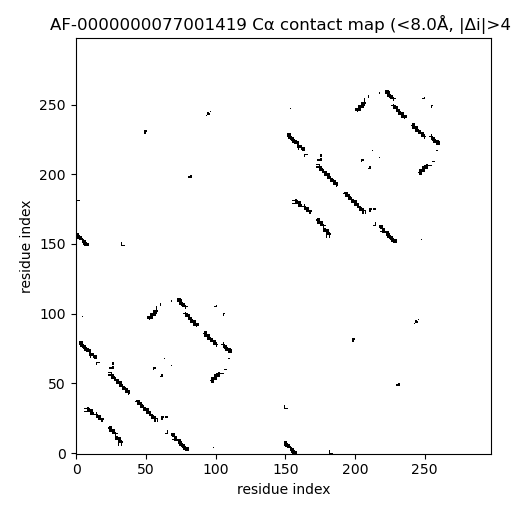LEU A 1 111 ? 5.492 -10.68 -18.828 1 96.69 111 LEU A C 1
ATOM 887 O O . LEU A 1 111 ? 6.32 -10.148 -19.578 1 96.69 111 LEU A O 1
ATOM 891 N N . ASN A 1 112 ? 5.605 -11.906 -18.469 1 83 112 ASN A N 1
ATOM 892 C CA . ASN A 1 112 ? 6.746 -12.68 -18.953 1 83 112 ASN A CA 1
ATOM 893 C C . ASN A 1 112 ? 6.875 -12.594 -20.469 1 83 112 ASN A C 1
ATOM 895 O O . ASN A 1 112 ? 5.875 -12.469 -21.172 1 83 112 ASN A O 1
ATOM 899 N N . ASN A 1 113 ? 8.062 -12.086 -20.938 1 60.34 113 ASN A N 1
ATOM 900 C CA . ASN A 1 113 ? 8.336 -12.164 -22.375 1 60.34 113 ASN A CA 1
ATOM 901 C C . ASN A 1 113 ? 8 -13.539 -22.938 1 60.34 113 ASN A C 1
ATOM 903 O O . ASN A 1 113 ? 8.539 -14.547 -22.469 1 60.34 113 ASN A O 1
ATOM 907 N N . VAL A 1 114 ? 6.816 -13.828 -23.125 1 52.12 114 VAL A N 1
ATOM 908 C CA . VAL A 1 114 ? 6.711 -15.008 -23.984 1 52.12 114 VAL A CA 1
ATOM 909 C C . VAL A 1 114 ? 7.816 -14.992 -25.031 1 52.12 114 VAL A C 1
ATOM 911 O O . VAL A 1 114 ? 8.016 -13.984 -25.719 1 52.12 114 VAL A O 1
ATOM 914 N N . GLN A 1 115 ? 8.938 -15.5 -24.781 1 47.66 115 GLN A N 1
ATOM 915 C CA . GLN A 1 115 ? 9.828 -15.711 -25.922 1 47.66 115 GLN A CA 1
ATOM 916 C C . GLN A 1 115 ? 9.039 -15.812 -27.219 1 47.66 115 GLN A C 1
ATOM 918 O O . GLN A 1 115 ? 8.32 -16.781 -27.438 1 47.66 115 GLN A O 1
ATOM 923 N N . LYS A 1 116 ? 8.43 -14.844 -27.641 1 44.94 116 LYS A N 1
ATOM 924 C CA . LYS A 1 116 ? 7.961 -14.766 -29.016 1 44.94 116 LYS A CA 1
ATOM 925 C C . LYS A 1 116 ? 8.93 -15.477 -29.969 1 44.94 116 LYS A C 1
ATOM 927 O O . LYS A 1 116 ? 8.727 -15.477 -31.188 1 44.94 116 LYS A O 1
ATOM 932 N N . ASP A 1 117 ? 10.133 -15.766 -29.594 1 42.88 117 ASP A N 1
ATOM 933 C CA . ASP A 1 117 ? 11.039 -16.359 -30.562 1 42.88 117 ASP A CA 1
ATOM 934 C C . ASP A 1 117 ? 10.422 -17.594 -31.219 1 42.88 117 ASP A C 1
ATOM 936 O O . ASP A 1 117 ? 10.742 -17.922 -32.375 1 42.88 117 ASP A O 1
ATOM 940 N N . GLU A 1 118 ? 9.844 -18.531 -30.453 1 41.69 118 GLU A N 1
ATOM 941 C CA . GLU A 1 118 ? 9.695 -19.828 -31.109 1 41.69 118 GLU A CA 1
ATOM 942 C C . GLU A 1 118 ? 8.555 -19.812 -32.125 1 41.69 118 GLU A C 1
ATOM 944 O O . GLU A 1 118 ? 8.5 -20.656 -33 1 41.69 118 GLU A O 1
ATOM 949 N N . ILE A 1 119 ? 7.555 -19 -31.859 1 44.25 119 ILE A N 1
ATOM 950 C CA . ILE A 1 119 ? 6.48 -19.125 -32.844 1 44.25 119 ILE A CA 1
ATOM 951 C C . ILE A 1 119 ? 6.836 -18.312 -34.094 1 44.25 119 ILE A C 1
ATOM 953 O O . ILE A 1 119 ? 6.605 -18.766 -35.219 1 44.25 119 ILE A O 1
ATOM 957 N N . ASP A 1 120 ? 7.383 -17.109 -33.938 1 44.84 120 ASP A N 1
ATOM 958 C CA . ASP A 1 120 ? 7.656 -16.297 -35.125 1 44.84 120 ASP A CA 1
ATOM 959 C C . ASP A 1 120 ? 8.867 -16.828 -35.875 1 44.84 120 ASP A C 1
ATOM 961 O O . ASP A 1 120 ? 8.969 -16.656 -37.094 1 44.84 120 ASP A O 1
ATOM 965 N N . MET A 1 121 ? 9.828 -17.391 -35.219 1 43.81 121 MET A N 1
ATOM 966 C CA . MET A 1 121 ? 10.938 -18.031 -35.938 1 43.81 121 MET A CA 1
ATOM 967 C C . MET A 1 121 ? 10.484 -19.328 -36.594 1 43.81 121 MET A C 1
ATOM 969 O O . MET A 1 121 ? 10.953 -19.656 -37.688 1 43.81 121 MET A O 1
ATOM 973 N N . ALA A 1 122 ? 9.562 -20.109 -36 1 46.72 122 ALA A N 1
ATOM 974 C CA . ALA A 1 122 ? 9.055 -21.328 -36.656 1 46.72 122 ALA A CA 1
ATOM 975 C C . ALA A 1 122 ? 8.156 -20.984 -37.844 1 46.72 122 ALA A C 1
ATOM 977 O O . ALA A 1 122 ? 8.164 -21.688 -38.844 1 46.72 122 ALA A O 1
ATOM 978 N N . VAL A 1 123 ? 7.441 -19.891 -37.812 1 49.38 123 VAL A N 1
ATOM 979 C CA . VAL A 1 123 ? 6.59 -19.453 -38.938 1 49.38 123 VAL A CA 1
ATOM 980 C C . VAL A 1 123 ? 7.438 -18.781 -40 1 49.38 123 VAL A C 1
ATOM 982 O O . VAL A 1 123 ? 7.184 -18.953 -41.188 1 49.38 123 VAL A O 1
ATOM 985 N N . GLN A 1 124 ? 8.5 -18.109 -39.688 1 47.16 124 GLN A N 1
ATOM 986 C CA . GLN A 1 124 ? 9.391 -17.516 -40.656 1 47.16 124 GLN A CA 1
ATOM 987 C C . GLN A 1 124 ? 10.266 -18.562 -41.344 1 47.16 124 GLN A C 1
ATOM 989 O O . GLN A 1 124 ? 10.547 -18.484 -42.531 1 47.16 124 GLN A O 1
ATOM 994 N N . GLU A 1 125 ? 10.664 -19.609 -40.594 1 50.44 125 GLU A N 1
ATOM 995 C CA . GLU A 1 125 ? 11.43 -20.703 -41.156 1 50.44 125 GLU A CA 1
ATOM 996 C C . GLU A 1 125 ? 10.562 -21.547 -42.094 1 50.44 125 GLU A C 1
ATOM 998 O O . GLU A 1 125 ? 11.031 -22.016 -43.125 1 50.44 125 GLU A O 1
ATOM 1003 N N . GLN A 1 126 ? 9.242 -21.672 -41.75 1 49.91 126 GLN A N 1
ATOM 1004 C CA . GLN A 1 126 ? 8.336 -22.406 -42.625 1 49.91 126 GLN A CA 1
ATOM 1005 C C . GLN A 1 126 ? 8.031 -21.609 -43.906 1 49.91 126 GLN A C 1
ATOM 1007 O O . GLN A 1 126 ? 7.852 -22.188 -44.969 1 49.91 126 GLN A O 1
ATOM 1012 N N . THR A 1 127 ? 7.926 -20.25 -43.75 1 53.19 127 THR A N 1
ATOM 1013 C CA . THR A 1 127 ? 7.641 -19.438 -44.938 1 53.19 127 THR A CA 1
ATOM 1014 C C . THR A 1 127 ? 8.859 -19.344 -45.844 1 53.19 127 THR A C 1
ATOM 1016 O O . THR A 1 127 ? 8.719 -19.359 -47.062 1 53.19 127 THR A O 1
ATOM 1019 N N . MET A 1 128 ? 10.078 -19.344 -45.25 1 51.31 128 MET A N 1
ATOM 1020 C CA . MET A 1 128 ? 11.289 -19.297 -46.062 1 51.31 128 MET A CA 1
ATOM 1021 C C . MET A 1 128 ? 11.57 -20.641 -46.719 1 51.31 128 MET A C 1
ATOM 1023 O O . MET A 1 128 ? 12.109 -20.703 -47.812 1 51.31 128 MET A O 1
ATOM 1027 N N . ALA A 1 129 ? 11.156 -21.75 -46.031 1 54.19 129 ALA A N 1
ATOM 1028 C CA . ALA A 1 129 ? 11.32 -23.094 -46.594 1 54.19 129 ALA A CA 1
ATOM 1029 C C . ALA A 1 129 ? 10.414 -23.297 -47.812 1 54.19 129 ALA A C 1
ATOM 1031 O O . ALA A 1 129 ? 10.82 -23.906 -48.781 1 54.19 129 ALA A O 1
ATOM 1032 N N . TRP A 1 130 ? 9.234 -22.594 -47.688 1 53.69 130 TRP A N 1
ATOM 1033 C CA . TRP A 1 130 ? 8.289 -22.688 -48.812 1 53.69 130 TRP A CA 1
ATOM 1034 C C . TRP A 1 130 ? 8.789 -21.922 -50.031 1 53.69 130 TRP A C 1
ATOM 1036 O O . TRP A 1 130 ? 8.68 -22.391 -51.156 1 53.69 130 TRP A O 1
ATOM 1046 N N . GLU A 1 131 ? 9.438 -20.734 -49.781 1 55.28 131 GLU A N 1
ATOM 1047 C CA . GLU A 1 131 ? 9.906 -19.906 -50.875 1 55.28 131 GLU A CA 1
ATOM 1048 C C . GLU A 1 131 ? 11.109 -20.547 -51.562 1 55.28 131 GLU A C 1
ATOM 1050 O O . GLU A 1 131 ? 11.219 -20.5 -52.812 1 55.28 131 GLU A O 1
ATOM 1055 N N . ASN A 1 132 ? 11.953 -21.234 -50.781 1 55.19 132 ASN A N 1
ATOM 1056 C CA . ASN A 1 132 ? 13.133 -21.875 -51.344 1 55.19 132 ASN A CA 1
ATOM 1057 C C . ASN A 1 132 ? 12.766 -23.125 -52.156 1 55.19 132 ASN A C 1
ATOM 1059 O O . ASN A 1 132 ? 13.43 -23.469 -53.125 1 55.19 132 ASN A O 1
ATOM 1063 N N . SER A 1 133 ? 11.648 -23.844 -51.656 1 56.59 133 SER A N 1
ATOM 1064 C CA . SER A 1 133 ? 11.242 -25.062 -52.375 1 56.59 133 SER A CA 1
ATOM 1065 C C . SER A 1 133 ? 10.656 -24.734 -53.75 1 56.59 133 SER A C 1
ATOM 1067 O O . SER A 1 133 ? 10.828 -25.5 -54.688 1 56.59 133 SER A O 1
ATOM 1069 N N . ARG A 1 134 ? 10.023 -23.562 -53.906 1 52.44 134 ARG A N 1
ATOM 1070 C CA . ARG A 1 134 ? 9.422 -23.188 -55.188 1 52.44 134 ARG A CA 1
ATOM 1071 C C . ARG A 1 134 ? 10.492 -22.797 -56.188 1 52.44 134 ARG A C 1
ATOM 1073 O O . ARG A 1 134 ? 10.312 -23 -57.406 1 52.44 134 ARG A O 1
ATOM 1080 N N . GLN A 1 135 ? 11.586 -22.203 -55.719 1 49.28 135 GLN A N 1
ATOM 1081 C CA . GLN A 1 135 ? 12.609 -21.766 -56.656 1 49.28 135 GLN A CA 1
ATOM 1082 C C . GLN A 1 135 ? 13.344 -22.953 -57.281 1 49.28 135 GLN A C 1
ATOM 1084 O O . GLN A 1 135 ? 13.727 -22.906 -58.469 1 49.28 135 GLN A O 1
ATOM 1089 N N . GLN A 1 136 ? 13.492 -24.031 -56.562 1 49.56 136 GLN A N 1
ATOM 1090 C CA . GLN A 1 136 ? 14.234 -25.172 -57.094 1 49.56 136 GLN A CA 1
ATOM 1091 C C . GLN A 1 136 ? 13.422 -25.891 -58.188 1 49.56 136 GLN A C 1
ATOM 1093 O O . GLN A 1 136 ? 13.992 -26.516 -59.094 1 49.56 136 GLN A O 1
ATOM 1098 N N . GLN A 1 137 ? 12.078 -25.875 -58.094 1 47.94 137 GLN A N 1
ATOM 1099 C CA . GLN A 1 137 ? 11.289 -26.609 -59.094 1 47.94 137 GLN A CA 1
ATOM 1100 C C . GLN A 1 137 ? 11.344 -25.906 -60.438 1 47.94 137 GLN A C 1
ATOM 1102 O O . GLN A 1 137 ? 11.289 -26.578 -61.5 1 47.94 137 GLN A O 1
ATOM 1107 N N . TYR A 1 138 ? 11.422 -24.578 -60.5 1 48.44 138 TYR A N 1
ATOM 1108 C CA . TYR A 1 138 ? 11.352 -23.891 -61.781 1 48.44 138 TYR A CA 1
ATOM 1109 C C . TYR A 1 138 ? 12.633 -24.109 -62.594 1 48.44 138 TYR A C 1
ATOM 1111 O O . TYR A 1 138 ? 12.609 -24.031 -63.812 1 48.44 138 TYR A O 1
ATOM 1119 N N . LEU A 1 139 ? 13.773 -24.25 -61.938 1 46.47 139 LEU A N 1
ATOM 1120 C CA . LEU A 1 139 ? 15.008 -24.375 -62.719 1 46.47 139 LEU A CA 1
ATOM 1121 C C . LEU A 1 139 ? 15.062 -25.719 -63.438 1 46.47 139 LEU A C 1
ATOM 1123 O O . LEU A 1 139 ? 15.695 -25.844 -64.5 1 46.47 139 LEU A O 1
ATOM 1127 N N . GLU A 1 140 ? 14.516 -26.766 -62.781 1 47.84 140 GLU A N 1
ATOM 1128 C CA . GLU A 1 140 ? 14.688 -28.078 -63.375 1 47.84 140 GLU A CA 1
ATOM 1129 C C . GLU A 1 140 ? 13.875 -28.219 -64.688 1 47.84 140 GLU A C 1
ATOM 1131 O O . GLU A 1 140 ? 14.203 -29.031 -65.5 1 47.84 140 GLU A O 1
ATOM 1136 N N . THR A 1 141 ? 12.766 -27.453 -64.688 1 48 141 THR A N 1
ATOM 1137 C CA . THR A 1 141 ? 11.891 -27.766 -65.812 1 48 141 THR A CA 1
ATOM 1138 C C . THR A 1 141 ? 12.445 -27.141 -67.062 1 48 141 THR A C 1
ATOM 1140 O O . THR A 1 141 ? 12.023 -27.516 -68.188 1 48 141 THR A O 1
ATOM 1143 N N . THR A 1 142 ? 13.188 -26.031 -66.938 1 48.28 142 THR A N 1
ATOM 1144 C CA . THR A 1 142 ? 13.469 -25.328 -68.188 1 48.28 142 THR A CA 1
ATOM 1145 C C . THR A 1 142 ? 14.492 -26.094 -69 1 48.28 142 THR A C 1
ATOM 1147 O O . THR A 1 142 ? 14.836 -25.672 -70.125 1 48.28 142 THR A O 1
ATOM 1150 N N . LEU A 1 143 ? 15.297 -26.906 -68.375 1 41.44 143 LEU A N 1
ATOM 1151 C CA . LEU A 1 143 ? 16.406 -27.406 -69.188 1 41.44 143 LEU A CA 1
ATOM 1152 C C . LEU A 1 143 ? 15.898 -28.359 -70.312 1 41.44 143 LEU A C 1
ATOM 1154 O O . LEU A 1 143 ? 16.641 -28.719 -71.188 1 41.44 143 LEU A O 1
ATOM 1158 N N . ASN A 1 144 ? 14.898 -29.125 -69.875 1 42.94 144 ASN A N 1
ATOM 1159 C CA . ASN A 1 144 ? 14.742 -30.312 -70.688 1 42.94 144 ASN A CA 1
ATOM 1160 C C . ASN A 1 144 ? 14.125 -29.953 -72.062 1 42.94 144 ASN A C 1
ATOM 1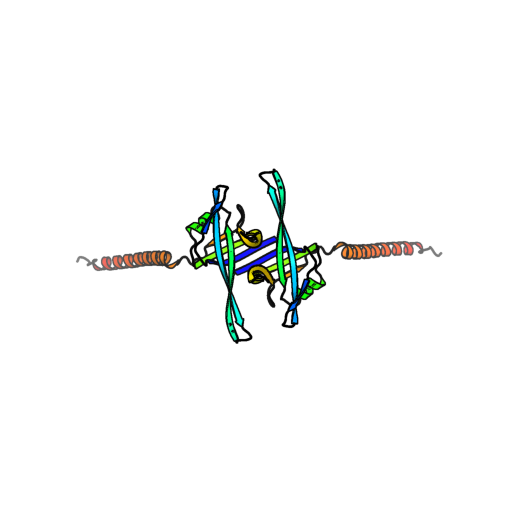162 O O . ASN A 1 144 ? 13.539 -30.812 -72.75 1 42.94 144 ASN A O 1
ATOM 1166 N N . ASP A 1 145 ? 13.859 -28.641 -72.25 1 42.62 145 ASP A N 1
ATOM 1167 C CA . ASP A 1 145 ? 13.086 -28.5 -73.5 1 42.62 145 ASP A CA 1
ATOM 1168 C C . ASP A 1 145 ? 13.953 -28.766 -74.75 1 42.62 145 ASP A C 1
ATOM 1170 O O . ASP A 1 145 ? 14.609 -27.859 -75.25 1 42.62 145 ASP A O 1
ATOM 1174 N N . LYS A 1 146 ? 14.891 -29.688 -74.562 1 43.03 146 LYS A N 1
ATOM 1175 C CA . LYS A 1 146 ? 15.625 -30.031 -75.812 1 43.03 146 LYS A CA 1
ATOM 1176 C C . LYS A 1 146 ? 14.672 -30.281 -77 1 43.03 146 LYS A C 1
ATOM 1178 O O . LYS A 1 146 ? 13.727 -31.062 -76.812 1 43.03 146 LYS A O 1
ATOM 1183 N N . ILE A 1 147 ? 14.547 -29.156 -77.812 1 42.91 147 ILE A N 1
ATOM 1184 C CA . ILE A 1 147 ? 13.852 -29.031 -79.125 1 42.91 147 ILE A CA 1
ATOM 1185 C C . ILE A 1 147 ? 14.219 -30.203 -80 1 42.91 147 ILE A C 1
ATOM 1187 O O . ILE A 1 147 ? 15.398 -30.484 -80.25 1 42.91 147 ILE A O 1
ATOM 1191 N N . PRO A 1 148 ? 13.336 -31.062 -80.125 1 43.56 148 PRO A N 1
ATOM 1192 C CA . PRO A 1 148 ? 13.312 -32.156 -81.062 1 43.56 148 PRO A CA 1
ATOM 1193 C C . PRO A 1 148 ? 13.617 -31.688 -82.5 1 43.56 148 PRO A C 1
ATOM 1195 O O . PRO A 1 148 ? 13.016 -30.719 -82.938 1 43.56 148 PRO A O 1
ATOM 1198 N N . PHE A 1 149 ? 14.93 -31.5 -82.938 1 25.89 149 PHE A N 1
ATOM 1199 C CA . PHE A 1 149 ? 14.883 -31.797 -84.375 1 25.89 149 PHE A CA 1
ATOM 1200 C C . PHE A 1 149 ? 14.43 -33.219 -84.562 1 25.89 149 PHE A C 1
ATOM 1202 O O . PHE A 1 149 ? 14.648 -34.094 -83.75 1 25.89 149 PHE A O 1
ATOM 1209 N N . MET B 1 1 ? 10.68 -1.384 -12.797 1 94 1 MET B N 1
ATOM 1210 C CA . MET B 1 1 ? 9.656 -1.903 -11.898 1 94 1 MET B CA 1
ATOM 1211 C C . MET B 1 1 ? 8.734 -0.787 -11.414 1 94 1 MET B C 1
ATOM 1213 O O . MET B 1 1 ? 9.078 0.392 -11.5 1 94 1 MET B O 1
ATOM 1217 N N . ILE B 1 2 ? 7.41 -1.15 -11.109 1 97.56 2 ILE B N 1
ATOM 1218 C CA . ILE B 1 2 ? 6.457 -0.127 -10.688 1 97.56 2 ILE B CA 1
ATOM 1219 C C . ILE B 1 2 ? 5.977 -0.427 -9.266 1 97.56 2 ILE B C 1
ATOM 1221 O O . ILE B 1 2 ? 5.598 -1.56 -8.961 1 97.56 2 ILE B O 1
ATOM 1225 N N . ASN B 1 3 ? 6.098 0.474 -8.391 1 98.56 3 ASN B N 1
ATOM 1226 C CA . ASN B 1 3 ? 5.527 0.568 -7.047 1 98.56 3 ASN B CA 1
ATOM 1227 C C . ASN B 1 3 ? 4.816 1.899 -6.832 1 98.56 3 ASN B C 1
ATOM 1229 O O . ASN B 1 3 ? 5.453 2.904 -6.512 1 98.56 3 ASN B O 1
ATOM 1233 N N . LYS B 1 4 ? 3.508 1.903 -7.051 1 98.75 4 LYS B N 1
ATOM 1234 C CA . LYS B 1 4 ? 2.758 3.154 -7.039 1 98.75 4 LYS B CA 1
ATOM 1235 C C . LYS B 1 4 ? 1.47 3.018 -6.234 1 98.75 4 LYS B C 1
ATOM 1237 O O . LYS B 1 4 ? 0.707 2.068 -6.43 1 98.75 4 LYS B O 1
ATOM 1242 N N . VAL B 1 5 ? 1.263 3.98 -5.301 1 98.88 5 VAL B N 1
ATOM 1243 C CA . VAL B 1 5 ? 0.038 4.059 -4.512 1 98.88 5 VAL B CA 1
ATOM 1244 C C . VAL B 1 5 ? -0.664 5.391 -4.781 1 98.88 5 VAL B C 1
ATOM 1246 O O . VAL B 1 5 ? -0.018 6.438 -4.848 1 98.88 5 VAL B O 1
ATOM 1249 N N . ILE B 1 6 ? -1.938 5.305 -4.941 1 98.88 6 ILE B N 1
ATOM 1250 C CA . ILE B 1 6 ? -2.771 6.492 -5.094 1 98.88 6 ILE B CA 1
ATOM 1251 C C . ILE B 1 6 ? -3.906 6.461 -4.074 1 98.88 6 ILE B C 1
ATOM 1253 O O . ILE B 1 6 ? -4.707 5.523 -4.051 1 98.88 6 ILE B O 1
ATOM 1257 N N . LEU B 1 7 ? -3.998 7.559 -3.32 1 98.81 7 LEU B N 1
ATOM 1258 C CA . LEU B 1 7 ? -5.039 7.664 -2.303 1 98.81 7 LEU B CA 1
ATOM 1259 C C . LEU B 1 7 ? -5.805 8.977 -2.443 1 98.81 7 LEU B C 1
ATOM 1261 O O . LEU B 1 7 ? -5.211 10.016 -2.744 1 98.81 7 LEU B O 1
ATOM 1265 N N . VAL B 1 8 ? -7.027 8.883 -2.246 1 98.69 8 VAL B N 1
ATOM 1266 C CA . VAL B 1 8 ? -7.867 10.031 -1.932 1 98.69 8 VAL B CA 1
ATOM 1267 C C . VAL B 1 8 ? -8.711 9.734 -0.694 1 98.69 8 VAL B C 1
ATOM 1269 O O . VAL B 1 8 ? -9.461 8.758 -0.667 1 98.69 8 VAL B O 1
ATOM 1272 N N . GLY B 1 9 ? -8.562 10.492 0.304 1 98.5 9 GLY B N 1
ATOM 1273 C CA . GLY B 1 9 ? -9.281 10.281 1.551 1 98.5 9 GLY B CA 1
ATOM 1274 C C . GLY B 1 9 ? -9.148 11.445 2.518 1 98.5 9 GLY B C 1
ATOM 1275 O O . GLY B 1 9 ? -8.828 12.562 2.111 1 98.5 9 GLY B O 1
ATOM 1276 N N . TYR B 1 10 ? -9.492 11.172 3.738 1 98 10 TYR B N 1
ATOM 1277 C CA . TYR B 1 10 ? -9.5 12.211 4.762 1 98 10 TYR B CA 1
ATOM 1278 C C . TYR B 1 10 ? -8.484 11.906 5.855 1 98 10 TYR B C 1
ATOM 1280 O O . TYR B 1 10 ? -8.297 10.75 6.238 1 98 10 TYR B O 1
ATOM 1288 N N . LEU B 1 11 ? -7.953 12.977 6.352 1 98.56 11 LEU B N 1
ATOM 1289 C CA . LEU B 1 11 ? -7.062 12.797 7.496 1 98.56 11 LEU B CA 1
ATOM 1290 C C . LEU B 1 11 ? -7.859 12.445 8.75 1 98.56 11 LEU B C 1
ATOM 1292 O O . LEU B 1 11 ? -8.867 13.086 9.055 1 98.56 11 LEU B O 1
ATOM 1296 N N . GLY B 1 12 ? -7.387 11.523 9.477 1 98.06 12 GLY B N 1
ATOM 1297 C CA . GLY B 1 12 ? -8.031 11.133 10.719 1 98.06 12 GLY B CA 1
ATOM 1298 C C . GLY B 1 12 ? -7.605 11.984 11.906 1 98.06 12 GLY B C 1
ATOM 1299 O O . GLY B 1 12 ? -8.25 11.961 12.953 1 98.06 12 GLY B O 1
ATOM 1300 N N . ALA B 1 13 ? -6.516 12.617 11.812 1 98.5 13 ALA B N 1
ATOM 1301 C CA . ALA B 1 13 ? -5.934 13.5 12.82 1 98.5 13 ALA B CA 1
ATOM 1302 C C . ALA B 1 13 ? -5.02 14.539 12.172 1 98.5 13 ALA B C 1
ATOM 1304 O O . ALA B 1 13 ? -4.727 14.461 10.977 1 98.5 13 ALA B O 1
ATOM 1305 N N . ASP B 1 14 ? -4.668 15.43 12.945 1 98.69 14 ASP B N 1
ATOM 1306 C CA . ASP B 1 14 ? -3.697 16.406 12.461 1 98.69 14 ASP B CA 1
ATOM 1307 C C . ASP B 1 14 ? -2.354 15.75 12.164 1 98.69 14 ASP B C 1
ATOM 1309 O O . ASP B 1 14 ? -1.964 14.789 12.828 1 98.69 14 ASP B O 1
ATOM 1313 N N . PRO B 1 15 ? -1.629 16.312 11.195 1 98.81 15 PRO B N 1
ATOM 1314 C CA . PRO B 1 15 ? -0.298 15.766 10.914 1 98.81 15 PRO B CA 1
ATOM 1315 C C . PRO B 1 15 ? 0.67 15.953 12.078 1 98.81 15 PRO B C 1
ATOM 1317 O O . PRO B 1 15 ? 0.555 16.922 12.836 1 98.81 15 PRO B O 1
ATOM 1320 N N . GLU B 1 16 ? 1.57 15.07 12.133 1 98.56 16 GLU B N 1
ATOM 1321 C CA . GLU B 1 16 ? 2.619 15.133 13.141 1 98.56 16 GLU B CA 1
ATOM 1322 C C . GLU B 1 16 ? 3.975 15.445 12.516 1 98.56 16 GLU B C 1
ATOM 1324 O O . GLU B 1 16 ? 4.305 14.922 11.453 1 98.56 16 GLU B O 1
ATOM 1329 N N . SER B 1 17 ? 4.734 16.266 13.234 1 98 17 SER B N 1
ATOM 1330 C CA . SER B 1 17 ? 6.082 16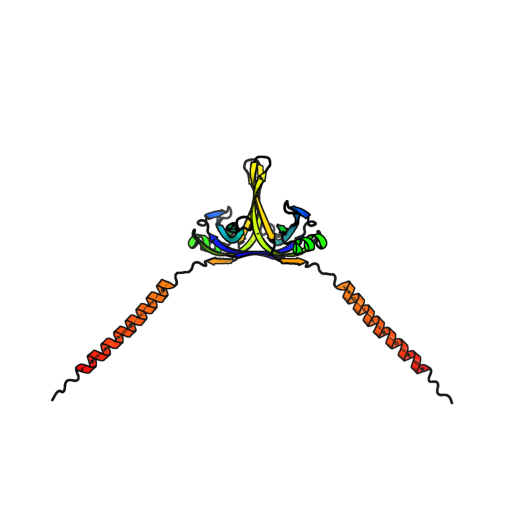.609 12.789 1 98 17 SER B CA 1
ATOM 1331 C C . SER B 1 17 ? 7.137 15.805 13.547 1 98 17 SER B C 1
ATOM 1333 O O . SER B 1 17 ? 7.047 15.648 14.766 1 98 17 SER B O 1
ATOM 1335 N N . ARG B 1 18 ? 7.98 15.281 12.812 1 96.69 18 ARG B N 1
ATOM 1336 C CA . ARG B 1 18 ? 9.148 14.633 13.398 1 96.69 18 ARG B CA 1
ATOM 1337 C C . ARG B 1 18 ? 10.438 15.156 12.789 1 96.69 18 ARG B C 1
ATOM 1339 O O . ARG B 1 18 ? 10.508 15.398 11.578 1 96.69 18 ARG B O 1
ATOM 1346 N N . ILE B 1 19 ? 11.422 15.273 13.656 1 94.88 19 ILE B N 1
ATOM 1347 C CA . ILE B 1 19 ? 12.719 15.727 13.164 1 94.88 19 ILE B CA 1
ATOM 1348 C C . ILE B 1 19 ? 13.695 14.547 13.117 1 94.88 19 ILE B C 1
ATOM 1350 O O . ILE B 1 19 ? 13.938 13.898 14.133 1 94.88 19 ILE B O 1
ATOM 1354 N N . MET B 1 20 ? 14.219 14.352 12.008 1 92.19 20 MET B N 1
ATOM 1355 C CA . MET B 1 20 ? 15.188 13.273 11.836 1 92.19 20 MET B CA 1
ATOM 1356 C C . MET B 1 20 ? 16.562 13.695 12.344 1 92.19 20 MET B C 1
ATOM 1358 O O . MET B 1 20 ? 16.844 14.883 12.484 1 92.19 20 MET B O 1
ATOM 1362 N N . PRO B 1 21 ? 17.438 12.688 12.664 1 90.31 21 PRO B N 1
ATOM 1363 C CA . PRO B 1 21 ? 18.797 13.023 13.078 1 90.31 21 PRO B CA 1
ATOM 1364 C C . PRO B 1 21 ? 19.516 13.93 12.086 1 90.31 21 PRO B C 1
ATOM 1366 O O . PRO B 1 21 ? 20.359 14.734 12.484 1 90.31 21 PRO B O 1
ATOM 1369 N N . SER B 1 22 ? 19.219 13.914 10.859 1 87.69 22 SER B N 1
ATOM 1370 C CA . SER B 1 22 ? 19.797 14.742 9.805 1 87.69 22 SER B CA 1
ATOM 1371 C C . SER B 1 22 ? 19.297 16.188 9.914 1 87.69 22 SER B C 1
ATOM 1373 O O . SER B 1 22 ? 19.828 17.078 9.25 1 87.69 22 SER B O 1
ATOM 1375 N N . GLY B 1 23 ? 18.297 16.406 10.719 1 90 23 GLY B N 1
ATOM 1376 C CA . GLY B 1 23 ? 17.703 17.734 10.859 1 90 23 GLY B CA 1
ATOM 1377 C C . GLY B 1 23 ? 16.5 17.938 9.961 1 90 23 GLY B C 1
ATOM 1378 O O . GLY B 1 23 ? 15.828 18.969 10.039 1 90 23 GLY B O 1
ATOM 1379 N N . VAL B 1 24 ? 16.297 16.969 9.18 1 91.12 24 VAL B N 1
ATOM 1380 C CA . VAL B 1 24 ? 15.195 17.094 8.234 1 91.12 24 VAL B CA 1
ATOM 1381 C C . VAL B 1 24 ? 13.875 16.844 8.953 1 91.12 24 VAL B C 1
ATOM 1383 O O . VAL B 1 24 ? 13.758 15.914 9.75 1 91.12 24 VAL B O 1
ATOM 1386 N N . GLU B 1 25 ? 12.961 17.766 8.695 1 95.81 25 GLU B N 1
ATOM 1387 C CA . GLU B 1 25 ? 11.633 17.609 9.281 1 95.81 25 GLU B CA 1
ATOM 1388 C C . GLU B 1 25 ? 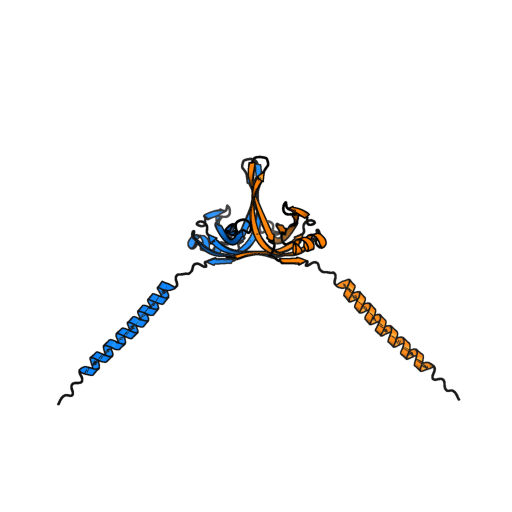10.742 16.719 8.422 1 95.81 25 GLU B C 1
ATOM 1390 O O . GLU B 1 25 ? 10.617 16.922 7.215 1 95.81 25 GLU B O 1
ATOM 1395 N N . VAL B 1 26 ? 10.102 15.789 9.039 1 97.81 26 VAL B N 1
ATOM 1396 C CA . VAL B 1 26 ? 9.25 14.805 8.383 1 97.81 26 VAL B CA 1
ATOM 1397 C C . VAL B 1 26 ? 7.816 14.93 8.891 1 97.81 26 VAL B C 1
ATOM 1399 O O . VAL B 1 26 ? 7.594 15.133 10.086 1 97.81 26 VAL B O 1
ATOM 1402 N N . ALA B 1 27 ? 6.867 14.859 7.992 1 98.69 27 ALA B N 1
ATOM 1403 C CA . ALA B 1 27 ? 5.461 14.859 8.391 1 98.69 27 ALA B CA 1
ATOM 1404 C C . ALA B 1 27 ? 4.859 13.461 8.297 1 98.69 27 ALA B C 1
ATOM 1406 O O . ALA B 1 27 ? 5.141 12.719 7.359 1 98.69 27 ALA B O 1
ATOM 1407 N N . ASN B 1 28 ? 4.062 13.172 9.258 1 98.75 28 ASN B N 1
ATOM 1408 C CA . ASN B 1 28 ? 3.318 11.914 9.281 1 98.75 28 ASN B CA 1
ATOM 1409 C C . ASN B 1 28 ? 1.825 12.156 9.492 1 98.75 28 ASN B C 1
ATOM 1411 O O . ASN B 1 28 ? 1.437 13.008 10.289 1 98.75 28 ASN B O 1
ATOM 1415 N N . PHE B 1 29 ? 1.021 11.453 8.82 1 98.75 29 PHE B N 1
ATOM 1416 C CA . PHE B 1 29 ? -0.419 11.492 9.047 1 98.75 29 PHE B CA 1
ATOM 1417 C C . PHE B 1 29 ? -1.087 10.234 8.5 1 98.75 29 PHE B C 1
ATOM 1419 O O . PHE B 1 29 ? -0.444 9.43 7.824 1 98.75 29 PHE B O 1
ATOM 1426 N N . ARG B 1 30 ? -2.322 10.102 8.852 1 98.69 30 ARG B N 1
ATOM 1427 C CA . ARG B 1 30 ? -3.094 8.961 8.375 1 98.69 30 ARG B CA 1
ATOM 1428 C C . ARG B 1 30 ? -4.27 9.406 7.516 1 98.69 30 ARG B C 1
ATOM 1430 O O . ARG B 1 30 ? -4.926 10.406 7.824 1 98.69 30 ARG B O 1
ATOM 1437 N N . ILE B 1 31 ? -4.484 8.656 6.496 1 98.62 31 ILE B N 1
ATOM 1438 C CA . ILE B 1 31 ? -5.594 8.898 5.578 1 98.62 31 ILE B CA 1
ATOM 1439 C C . ILE B 1 31 ? -6.59 7.746 5.66 1 98.62 31 ILE B C 1
ATOM 1441 O O . ILE B 1 31 ? -6.207 6.578 5.535 1 98.62 31 ILE B O 1
ATOM 1445 N N . GLY B 1 32 ? -7.801 8.141 5.887 1 98.62 32 GLY B N 1
ATOM 1446 C CA . GLY B 1 32 ? -8.867 7.156 5.82 1 98.62 32 GLY B CA 1
ATOM 1447 C C . GLY B 1 32 ? -9.492 7.047 4.445 1 98.62 32 GLY B C 1
ATOM 1448 O O . GLY B 1 32 ? -9.867 8.055 3.842 1 98.62 32 GLY B O 1
ATOM 1449 N N . THR B 1 33 ? -9.578 5.855 3.861 1 98.12 33 THR B N 1
ATOM 1450 C CA . THR B 1 33 ? -10.328 5.551 2.648 1 98.12 33 THR B CA 1
ATOM 1451 C C . THR B 1 33 ? -11.438 4.547 2.939 1 98.12 33 THR B C 1
ATOM 1453 O O . THR B 1 33 ? -11.172 3.41 3.338 1 98.12 33 THR B O 1
ATOM 1456 N N . SER B 1 34 ? -12.633 4.941 2.697 1 94 34 SER B N 1
ATOM 1457 C CA . SER B 1 34 ? -13.758 4.09 3.08 1 94 34 SER B CA 1
ATOM 1458 C C . SER B 1 34 ? -14.445 3.502 1.855 1 94 34 SER B C 1
ATOM 1460 O O . SER B 1 34 ? -14.469 4.125 0.791 1 94 34 SER B O 1
ATOM 1462 N N . GLN B 1 35 ? -14.82 2.301 2.01 1 89.06 35 GLN B N 1
ATOM 1463 C CA . GLN B 1 35 ? -15.664 1.624 1.03 1 89.06 35 GLN B CA 1
ATOM 1464 C C . GLN B 1 35 ? -16.984 1.162 1.66 1 89.06 35 GLN B C 1
ATOM 1466 O O . GLN B 1 35 ? -17 0.731 2.814 1 89.06 35 GLN B O 1
ATOM 1471 N N . LYS B 1 36 ? -18.047 1.41 0.894 1 86.12 36 LYS B N 1
ATOM 1472 C CA . LYS B 1 36 ? -19.359 0.951 1.33 1 86.12 36 LYS B CA 1
ATOM 1473 C C . LYS B 1 36 ? -19.766 -0.331 0.606 1 86.12 36 LYS B C 1
ATOM 1475 O O . LYS B 1 36 ? -19.516 -0.48 -0.591 1 86.12 36 LYS B O 1
ATOM 1480 N N . TYR B 1 37 ? -20.188 -1.274 1.378 1 79.69 37 TYR B N 1
ATOM 1481 C CA . TYR B 1 37 ? -20.688 -2.477 0.727 1 79.69 37 TYR B CA 1
ATOM 1482 C C . TYR B 1 37 ? -21.875 -3.055 1.498 1 79.69 37 TYR B C 1
ATOM 1484 O O . TYR B 1 37 ? -22.078 -2.723 2.668 1 79.69 37 TYR B O 1
ATOM 1492 N N . LEU B 1 38 ? -22.719 -3.812 0.733 1 81 38 LEU B N 1
ATOM 1493 C CA . LEU B 1 38 ? -23.875 -4.484 1.305 1 81 38 LEU B CA 1
ATOM 1494 C C . LEU B 1 38 ? -23.484 -5.82 1.925 1 81 38 LEU B C 1
ATOM 1496 O O . LEU B 1 38 ? -22.969 -6.699 1.234 1 81 38 LEU B O 1
ATOM 1500 N N . ASP B 1 39 ? -23.641 -5.883 3.25 1 76.06 39 ASP B N 1
ATOM 1501 C CA . ASP B 1 39 ? -23.391 -7.148 3.93 1 76.06 39 ASP B CA 1
ATOM 1502 C C . ASP B 1 39 ? -24.422 -8.211 3.523 1 76.06 39 ASP B C 1
ATOM 1504 O O . ASP B 1 39 ? -25.609 -8.062 3.797 1 76.06 39 ASP B O 1
ATOM 1508 N N . LYS B 1 40 ? -24.047 -9.125 2.795 1 73.38 40 LYS B N 1
ATOM 1509 C CA . LYS B 1 40 ? -24.969 -10.117 2.256 1 73.38 40 LYS B CA 1
ATOM 1510 C C . LYS B 1 40 ? -25.672 -10.875 3.375 1 73.38 40 LYS B C 1
ATOM 1512 O O . LYS B 1 40 ? -26.797 -11.359 3.191 1 73.38 40 LYS B O 1
ATOM 1517 N N . THR B 1 41 ? -24.969 -11.008 4.496 1 72.81 41 THR B N 1
ATOM 1518 C CA . THR B 1 41 ? -25.547 -11.766 5.605 1 72.81 41 THR B CA 1
ATOM 1519 C C . THR B 1 41 ? -26.641 -10.953 6.305 1 72.81 41 THR B C 1
ATOM 1521 O O . THR B 1 41 ? -27.703 -11.484 6.609 1 72.81 41 THR B O 1
ATOM 1524 N N . THR B 1 42 ? -26.406 -9.703 6.434 1 79.19 42 THR B N 1
ATOM 1525 C CA . THR B 1 42 ? -27.312 -8.898 7.234 1 79.19 42 THR B CA 1
ATOM 1526 C C . THR B 1 42 ? -28.188 -8.008 6.34 1 79.19 42 THR B C 1
ATOM 1528 O O . THR B 1 42 ? -29.219 -7.512 6.777 1 79.19 42 THR B O 1
ATOM 1531 N N . GLY B 1 43 ? -27.719 -7.996 5.141 1 80.94 43 GLY B N 1
ATOM 1532 C CA . GLY B 1 43 ? -28.422 -7.117 4.227 1 80.94 43 GLY B CA 1
ATOM 1533 C C . GLY B 1 43 ? -28.203 -5.645 4.523 1 80.94 43 GLY B C 1
ATOM 1534 O O . GLY B 1 43 ? -28.953 -4.789 4.039 1 80.94 43 GLY B O 1
ATOM 1535 N N . GLN B 1 44 ? -27.328 -5.391 5.473 1 83.88 44 GLN B N 1
ATOM 1536 C CA . GLN B 1 44 ? -27.078 -3.998 5.848 1 83.88 44 GLN B CA 1
ATOM 1537 C C . GLN B 1 44 ? -25.828 -3.453 5.172 1 83.88 44 GLN B C 1
ATOM 1539 O O . GLN B 1 44 ? -24.906 -4.207 4.875 1 83.88 44 GLN B O 1
ATOM 1544 N N . LYS B 1 45 ? -25.984 -2.193 4.852 1 84.75 45 LYS B N 1
ATOM 1545 C CA . LYS B 1 45 ? -24.828 -1.493 4.312 1 84.75 45 LYS B CA 1
ATOM 1546 C C . LYS B 1 45 ? -23.766 -1.271 5.387 1 84.75 45 LYS B C 1
ATOM 1548 O O . LYS B 1 45 ? -24.078 -0.766 6.469 1 84.75 45 LYS B O 1
ATOM 1553 N N . VAL B 1 46 ? -22.562 -1.882 5.156 1 86.31 46 VAL B N 1
ATOM 1554 C CA . VAL B 1 46 ? -21.469 -1.717 6.102 1 86.31 46 VAL B CA 1
ATOM 1555 C C . VAL B 1 46 ? -20.359 -0.884 5.465 1 86.31 46 VAL B C 1
ATOM 1557 O O . VAL B 1 46 ? -20.109 -0.985 4.262 1 86.31 46 VAL B O 1
ATOM 1560 N N . GLU B 1 47 ? -19.844 0.034 6.238 1 88.69 47 GLU B N 1
ATOM 1561 C CA . GLU B 1 47 ? -18.719 0.846 5.797 1 88.69 47 GLU B CA 1
ATOM 1562 C C . GLU B 1 47 ? -17.422 0.39 6.457 1 88.69 47 GLU B C 1
ATOM 1564 O O . GLU B 1 47 ? -17.359 0.217 7.676 1 88.69 47 GLU B O 1
ATOM 1569 N N . LYS B 1 48 ? -16.484 0.131 5.629 1 91.44 48 LYS B N 1
ATOM 1570 C CA . LYS B 1 48 ? -15.164 -0.232 6.125 1 91.44 48 LYS B CA 1
ATOM 1571 C C . LYS B 1 48 ? -14.125 0.812 5.73 1 91.44 48 LYS B C 1
ATOM 1573 O O . LYS B 1 48 ? -14.039 1.202 4.566 1 91.44 48 LYS B O 1
ATOM 1578 N N . THR B 1 49 ? -13.445 1.269 6.754 1 96.25 49 THR B N 1
ATOM 1579 C CA . THR B 1 49 ? -12.398 2.258 6.512 1 96.25 49 THR B CA 1
ATOM 1580 C C . THR B 1 49 ? -11.016 1.622 6.621 1 96.25 49 THR B C 1
ATOM 1582 O O . THR B 1 49 ? -10.734 0.887 7.57 1 96.25 49 THR B O 1
ATOM 1585 N N . GLU B 1 50 ? -10.266 1.842 5.605 1 98.06 50 GLU B N 1
ATOM 1586 C CA . GLU B 1 50 ? -8.844 1.521 5.672 1 98.06 50 GLU B CA 1
ATOM 1587 C C . GLU B 1 50 ? -8.016 2.75 6.047 1 98.06 50 GLU B C 1
ATOM 1589 O O . GLU B 1 50 ? -8.227 3.836 5.5 1 98.06 50 GLU B O 1
ATOM 1594 N N . TRP B 1 51 ? -7.125 2.553 6.977 1 98.31 51 TRP B N 1
ATOM 1595 C CA . TRP B 1 51 ? -6.246 3.641 7.395 1 98.31 51 TRP B CA 1
ATOM 1596 C C . TRP B 1 51 ? -4.832 3.438 6.859 1 98.31 51 TRP B C 1
ATOM 1598 O O . TRP B 1 51 ? -4.246 2.367 7.027 1 98.31 51 TRP B O 1
ATOM 1608 N N . HIS B 1 52 ? -4.375 4.434 6.262 1 98.69 52 HIS B N 1
ATOM 1609 C CA . HIS B 1 52 ? -3.061 4.391 5.629 1 98.69 52 HIS B CA 1
ATOM 1610 C C . HIS B 1 52 ? -2.09 5.348 6.312 1 98.69 52 HIS B C 1
ATOM 1612 O O . HIS B 1 52 ? -2.365 6.543 6.426 1 98.69 52 HIS B O 1
ATOM 1618 N N . SER B 1 53 ? -0.987 4.848 6.715 1 98.62 53 SER B N 1
ATOM 1619 C CA . SER B 1 53 ? 0.067 5.695 7.258 1 98.62 53 SER B CA 1
ATOM 1620 C C . SER B 1 53 ? 0.899 6.328 6.148 1 98.62 53 SER B C 1
ATOM 1622 O O . SER B 1 53 ? 1.441 5.621 5.293 1 98.62 53 SER B O 1
ATOM 1624 N N . VAL B 1 54 ? 0.979 7.59 6.168 1 98.88 54 VAL B N 1
ATOM 1625 C CA . VAL B 1 54 ? 1.744 8.328 5.168 1 98.88 54 VAL B CA 1
ATOM 1626 C C . VAL B 1 54 ? 2.922 9.031 5.836 1 98.88 54 VAL B C 1
ATOM 1628 O O . VAL B 1 54 ? 2.758 9.688 6.871 1 98.88 54 VAL B O 1
ATOM 1631 N N . VAL B 1 55 ? 4.051 8.914 5.25 1 98.75 55 VAL B N 1
ATOM 1632 C CA . VAL B 1 55 ? 5.254 9.594 5.723 1 98.75 55 VAL B CA 1
ATOM 1633 C C . VAL B 1 55 ? 5.812 10.484 4.621 1 98.75 55 VAL B C 1
ATOM 1635 O O . VAL B 1 55 ? 6.098 10.016 3.518 1 98.75 55 VAL B O 1
ATOM 1638 N N . VAL B 1 56 ? 6.043 11.688 4.93 1 98.69 56 VAL B N 1
ATOM 1639 C CA . VAL B 1 56 ? 6.473 12.656 3.924 1 98.69 56 VAL B CA 1
ATOM 1640 C C . VAL B 1 56 ? 7.895 13.117 4.223 1 98.69 56 VAL B C 1
ATOM 1642 O O . VAL B 1 56 ? 8.109 13.977 5.078 1 98.69 56 VAL B O 1
ATOM 1645 N N . PHE B 1 57 ? 8.797 12.68 3.475 1 97.44 57 PHE B N 1
ATOM 1646 C CA . PHE B 1 57 ? 10.188 13.086 3.605 1 97.44 57 PHE B CA 1
ATOM 1647 C C . PHE B 1 57 ? 10.484 14.297 2.725 1 97.44 57 PHE B C 1
ATOM 1649 O O . PHE B 1 57 ? 11.469 15 2.945 1 97.44 57 PHE B O 1
ATOM 1656 N N . ASN B 1 58 ? 9.703 14.414 1.638 1 96.69 58 ASN B N 1
ATOM 1657 C CA . ASN B 1 58 ? 9.844 15.586 0.779 1 96.69 58 ASN B CA 1
ATOM 1658 C C . ASN B 1 58 ? 9.664 16.891 1.565 1 96.69 58 ASN B C 1
ATOM 1660 O O . ASN B 1 58 ? 8.57 17.172 2.055 1 96.69 58 ASN B O 1
ATOM 1664 N N . PRO B 1 59 ? 10.711 17.656 1.665 1 95.5 59 PRO B N 1
ATOM 1665 C CA . PRO B 1 59 ? 10.625 18.812 2.553 1 95.5 59 PRO B CA 1
ATOM 1666 C C . PRO B 1 59 ? 9.531 19.797 2.143 1 95.5 59 PRO B C 1
ATOM 1668 O O . PRO B 1 59 ? 8.844 20.359 3.004 1 95.5 59 PRO B O 1
ATOM 1671 N N . HIS B 1 60 ? 9.438 20.031 0.88 1 96.56 60 HIS B N 1
ATOM 1672 C CA . HIS B 1 60 ? 8.414 20.969 0.402 1 96.56 60 HIS B CA 1
ATOM 1673 C C . HIS B 1 60 ? 7.016 20.469 0.735 1 96.56 60 HIS B C 1
ATOM 1675 O O . HIS B 1 60 ? 6.195 21.219 1.272 1 96.56 60 HIS B O 1
ATOM 1681 N N . LEU B 1 61 ? 6.738 19.219 0.538 1 98.19 61 LEU B N 1
ATOM 1682 C CA . LEU B 1 61 ? 5.422 18.641 0.783 1 98.19 61 LEU B CA 1
ATOM 1683 C C . LEU B 1 61 ? 5.16 18.5 2.277 1 98.19 61 LEU B C 1
ATOM 1685 O O . LEU B 1 61 ? 4.02 18.641 2.729 1 98.19 61 LEU B O 1
ATOM 1689 N N . ALA B 1 62 ? 6.23 18.203 2.98 1 98.38 62 ALA B N 1
ATOM 1690 C CA . ALA B 1 62 ? 6.09 18.125 4.434 1 98.38 62 ALA B CA 1
ATOM 1691 C C . ALA B 1 62 ? 5.621 19.453 5.004 1 98.38 62 ALA B C 1
ATOM 1693 O O . ALA B 1 62 ? 4.719 19.5 5.848 1 98.38 62 ALA B O 1
ATOM 1694 N N . LYS B 1 63 ? 6.215 20.484 4.547 1 97.31 63 LYS B N 1
ATOM 1695 C CA . LYS B 1 63 ? 5.82 21.812 4.992 1 97.31 63 LYS B CA 1
ATOM 1696 C C . LYS B 1 63 ? 4.363 22.109 4.652 1 97.31 63 LYS B C 1
ATOM 1698 O O . LYS B 1 63 ? 3.615 22.625 5.488 1 97.31 63 LYS B O 1
ATOM 1703 N N . ILE B 1 64 ? 3.973 21.766 3.463 1 97.38 64 ILE B N 1
ATOM 1704 C CA . ILE B 1 64 ? 2.598 21.969 3.02 1 97.38 64 ILE B CA 1
ATOM 1705 C C . ILE B 1 64 ? 1.646 21.203 3.932 1 97.38 64 ILE B C 1
ATOM 1707 O O . ILE B 1 64 ? 0.644 21.75 4.398 1 97.38 64 ILE B O 1
ATOM 1711 N N . ALA B 1 65 ? 1.957 20 4.195 1 98.44 65 ALA B N 1
ATOM 1712 C CA . ALA B 1 65 ? 1.096 19.156 5.02 1 98.44 65 ALA B CA 1
ATOM 1713 C C . ALA B 1 65 ? 0.958 19.719 6.43 1 98.44 65 ALA B C 1
ATOM 1715 O O . ALA B 1 65 ? -0.152 19.812 6.961 1 98.44 65 ALA B O 1
ATOM 1716 N N . LEU B 1 66 ? 2.055 20.109 6.996 1 98.25 66 LEU B N 1
ATOM 1717 C CA . LEU B 1 66 ? 2.066 20.578 8.375 1 98.25 66 LEU B CA 1
ATOM 1718 C C . LEU B 1 66 ? 1.382 21.938 8.492 1 98.25 66 LEU B C 1
ATOM 1720 O O . LEU B 1 66 ? 0.765 22.234 9.516 1 98.25 66 LEU B O 1
ATOM 1724 N N . GLN B 1 67 ? 1.392 22.688 7.465 1 97.62 67 GLN B N 1
ATOM 1725 C CA . GLN B 1 67 ? 0.855 24.047 7.512 1 97.62 67 GLN B CA 1
ATOM 1726 C C . GLN B 1 67 ? -0.631 24.062 7.168 1 97.62 67 GLN B C 1
ATOM 1728 O O . GLN B 1 67 ? -1.397 24.844 7.742 1 97.62 67 GLN B O 1
ATOM 1733 N N . TYR B 1 68 ? -1.033 23.172 6.277 1 97.62 68 TYR B N 1
ATOM 1734 C CA . TYR B 1 68 ? -2.342 23.391 5.676 1 97.62 68 TYR B CA 1
ATOM 1735 C C . TYR B 1 68 ? -3.291 22.25 5.98 1 97.62 68 TYR B C 1
ATOM 1737 O O . TYR B 1 68 ? -4.508 22.375 5.828 1 97.62 68 TYR B O 1
ATOM 1745 N N . LEU B 1 69 ? -2.76 21.156 6.379 1 98 69 LEU B N 1
ATOM 1746 C CA . LEU B 1 69 ? -3.643 20.016 6.617 1 98 69 LEU B CA 1
ATOM 1747 C C . LEU B 1 69 ? -4.043 19.938 8.086 1 98 69 LEU B C 1
ATOM 1749 O O . LEU B 1 69 ? -3.24 20.25 8.969 1 98 69 LEU B O 1
ATOM 1753 N N . ASN B 1 70 ? -5.25 19.469 8.281 1 98 70 ASN B N 1
ATOM 1754 C CA . ASN B 1 70 ? -5.816 19.203 9.594 1 98 70 ASN B CA 1
ATOM 1755 C C . ASN B 1 70 ? -6.695 17.969 9.586 1 98 70 ASN B C 1
ATOM 1757 O O . ASN B 1 70 ? -6.977 17.391 8.531 1 98 70 ASN B O 1
ATOM 1761 N N . LYS B 1 71 ? -7.043 17.594 10.836 1 98.12 71 LYS B N 1
ATOM 1762 C CA . LYS B 1 71 ? -8.062 16.547 10.898 1 98.12 71 LYS B CA 1
ATOM 1763 C C . LYS B 1 71 ? -9.25 16.875 10 1 98.12 71 LYS B C 1
ATOM 1765 O O . LYS B 1 71 ? -9.742 18 10.008 1 98.12 71 LYS B O 1
ATOM 1770 N N . GLY B 1 72 ? -9.57 15.906 9.18 1 97.56 72 GLY B N 1
ATOM 1771 C CA . GLY B 1 72 ? -10.742 16.109 8.336 1 97.56 72 GLY B CA 1
ATOM 1772 C C . GLY B 1 72 ? -10.398 16.625 6.953 1 97.56 72 GLY B C 1
ATOM 1773 O O . GLY B 1 72 ? -11.242 16.625 6.059 1 97.56 72 GLY B O 1
ATOM 1774 N N . SER B 1 73 ? -9.195 17.078 6.73 1 97.75 73 SER B N 1
ATOM 1775 C CA . SER B 1 73 ? -8.797 17.516 5.398 1 97.75 73 SER B CA 1
ATOM 1776 C C . SER B 1 73 ? -8.898 16.391 4.387 1 97.75 73 SER B C 1
ATOM 1778 O O . SER B 1 73 ? -8.531 15.25 4.684 1 97.75 73 SER B O 1
ATOM 1780 N N . LYS B 1 74 ? -9.445 16.75 3.227 1 98.19 74 LYS B N 1
ATOM 1781 C CA . LYS B 1 74 ? -9.422 15.82 2.105 1 98.19 74 LYS B CA 1
ATOM 1782 C C . LYS B 1 74 ? -8.148 15.984 1.277 1 98.19 74 LYS B C 1
ATOM 1784 O O . LYS B 1 74 ? -7.781 17.109 0.912 1 98.19 74 LYS B O 1
ATOM 1789 N N . VAL B 1 75 ? -7.484 14.836 0.876 1 98.62 75 VAL B N 1
ATOM 1790 C CA . VAL B 1 75 ? -6.211 14.984 0.185 1 98.62 75 VAL B CA 1
ATOM 1791 C C . VAL B 1 75 ? -6.09 13.93 -0.911 1 98.62 75 VAL B C 1
ATOM 1793 O O . VAL B 1 75 ? -6.75 12.891 -0.854 1 98.62 75 VAL B O 1
ATOM 1796 N N . TYR B 1 76 ? -5.367 14.273 -1.881 1 98.81 76 TYR B N 1
ATOM 1797 C CA . TYR B 1 76 ? -4.805 13.359 -2.869 1 98.81 76 TYR B CA 1
ATOM 1798 C C . TYR B 1 76 ? -3.34 13.062 -2.572 1 98.81 76 TYR B C 1
ATOM 1800 O O . TYR B 1 76 ? -2.545 13.984 -2.367 1 98.81 76 TYR B O 1
ATOM 1808 N N . VAL B 1 77 ? -2.953 11.773 -2.496 1 98.81 77 VAL B N 1
ATOM 1809 C CA . VAL B 1 77 ? -1.568 11.367 -2.277 1 98.81 77 VAL B CA 1
ATOM 1810 C C . VAL B 1 77 ? -1.158 10.336 -3.322 1 98.81 77 VAL B C 1
ATOM 1812 O O . VAL B 1 77 ? -1.896 9.383 -3.584 1 98.81 77 VAL B O 1
ATOM 1815 N N . GLU B 1 78 ? -0.088 10.531 -3.898 1 98.81 78 GLU B N 1
ATOM 1816 C CA . GLU B 1 78 ? 0.524 9.57 -4.812 1 98.81 78 GLU B CA 1
ATOM 1817 C C . GLU B 1 78 ? 1.979 9.305 -4.438 1 98.81 78 GLU B C 1
ATOM 1819 O O . GLU B 1 78 ? 2.783 10.234 -4.344 1 98.81 78 GLU B O 1
ATOM 1824 N N . SER B 1 79 ? 2.344 8.055 -4.27 1 98.56 79 SER B N 1
ATOM 1825 C CA . SER B 1 79 ? 3.725 7.711 -3.949 1 98.56 79 SER B CA 1
ATOM 1826 C C . SER B 1 79 ? 3.93 6.199 -3.941 1 98.56 79 SER B C 1
ATOM 1828 O O . SER B 1 79 ? 3.408 5.496 -4.809 1 98.56 79 SER B O 1
ATOM 1830 N N . GLN B 1 80 ? 4.855 5.805 -3.041 1 98.19 80 GLN B N 1
ATOM 1831 C CA . GLN B 1 80 ? 5.246 4.402 -3.064 1 98.19 80 GLN B CA 1
ATOM 1832 C C . GLN B 1 80 ? 4.992 3.736 -1.715 1 98.19 80 GLN B C 1
ATOM 1834 O O . GLN B 1 80 ? 4.992 4.402 -0.677 1 98.19 80 GLN B O 1
ATOM 1839 N N . LEU B 1 81 ? 4.789 2.416 -1.791 1 98.44 81 LEU B N 1
ATOM 1840 C CA . LEU B 1 81 ? 4.66 1.598 -0.59 1 98.44 81 LEU B CA 1
ATOM 1841 C C . LEU B 1 81 ? 6.027 1.141 -0.095 1 98.44 81 LEU B C 1
ATOM 1843 O O . LEU B 1 81 ? 6.852 0.666 -0.881 1 98.44 81 LEU B O 1
ATOM 1847 N N . GLN B 1 82 ? 6.254 1.301 1.129 1 97.88 82 GLN B N 1
ATOM 1848 C CA . GLN B 1 82 ? 7.488 0.815 1.739 1 97.88 82 GLN B CA 1
ATOM 1849 C C . GLN B 1 82 ? 7.211 0.149 3.084 1 97.88 82 GLN B C 1
ATOM 1851 O O . GLN B 1 82 ? 6.41 0.648 3.877 1 97.88 82 GLN B O 1
ATOM 1856 N N . THR B 1 83 ? 7.871 -0.954 3.299 1 97.5 83 THR B N 1
ATOM 1857 C CA . THR B 1 83 ? 7.762 -1.646 4.578 1 97.5 83 THR B CA 1
ATOM 1858 C C . THR B 1 83 ? 9.094 -1.621 5.324 1 97.5 83 THR B C 1
ATOM 1860 O O . THR B 1 83 ? 10.133 -1.96 4.762 1 97.5 83 THR B O 1
ATOM 1863 N N . ARG B 1 84 ? 8.984 -1.225 6.527 1 95.19 84 ARG B N 1
ATOM 1864 C CA . ARG B 1 84 ? 10.195 -1.236 7.344 1 95.19 84 ARG B CA 1
ATOM 1865 C C . ARG B 1 84 ? 10.07 -2.229 8.5 1 95.19 84 ARG B C 1
ATOM 1867 O O . ARG B 1 84 ? 8.977 -2.438 9.023 1 95.19 84 ARG B O 1
ATOM 1874 N N . LYS B 1 85 ? 11.25 -2.711 8.828 1 94.62 85 LYS B N 1
ATOM 1875 C CA . LYS B 1 85 ? 11.352 -3.615 9.977 1 94.62 85 LYS B CA 1
ATOM 1876 C C . LYS B 1 85 ? 11.883 -2.889 11.203 1 94.62 85 LYS B C 1
ATOM 1878 O O . LYS B 1 85 ? 12.805 -2.074 11.102 1 94.62 85 LYS B O 1
ATOM 1883 N N . TRP B 1 86 ? 11.211 -3.258 12.32 1 92.62 86 TRP B N 1
ATOM 1884 C CA . TRP B 1 86 ? 11.688 -2.654 13.555 1 92.62 86 TRP B CA 1
ATOM 1885 C C . TRP B 1 86 ? 11.438 -3.576 14.742 1 92.62 86 TRP B C 1
ATOM 1887 O O . TRP B 1 86 ? 10.633 -4.508 14.656 1 92.62 86 TRP B O 1
ATOM 1897 N N . GLN B 1 87 ? 12.219 -3.385 15.875 1 92.5 87 GLN B N 1
ATOM 1898 C CA . GLN B 1 87 ? 12.094 -4.227 17.062 1 92.5 87 GLN B CA 1
ATOM 1899 C C . GLN B 1 87 ? 11.547 -3.434 18.25 1 92.5 8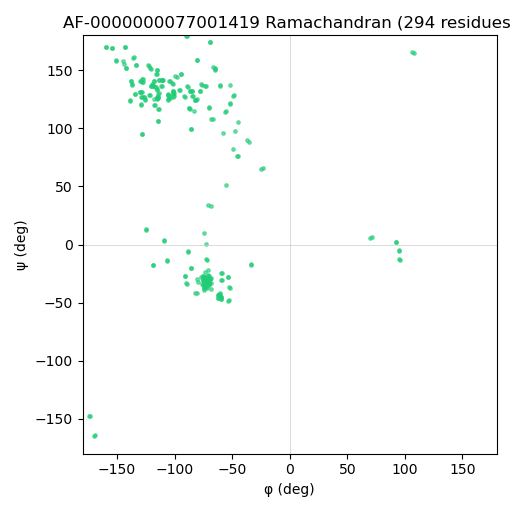7 GLN B C 1
ATOM 1901 O O . GLN B 1 87 ? 11.922 -2.277 18.453 1 92.5 87 GLN B O 1
ATOM 1906 N N . ASP B 1 88 ? 10.703 -4.121 19 1 86.56 88 ASP B N 1
ATOM 1907 C CA . ASP B 1 88 ? 10.18 -3.457 20.188 1 86.56 88 ASP B CA 1
ATOM 1908 C C . ASP B 1 88 ? 11.078 -3.697 21.391 1 86.56 88 ASP B C 1
ATOM 1910 O O . ASP B 1 88 ? 12.164 -4.273 21.266 1 86.56 88 ASP B O 1
ATOM 1914 N N . LYS B 1 89 ? 10.711 -3.115 22.562 1 87.69 89 LYS B N 1
ATOM 1915 C CA . LYS B 1 89 ? 11.523 -3.193 23.766 1 87.69 89 LYS B CA 1
ATOM 1916 C C . LYS B 1 89 ? 11.75 -4.645 24.188 1 87.69 89 LYS B C 1
ATOM 1918 O O . LYS B 1 89 ? 12.758 -4.965 24.812 1 87.69 89 LYS B O 1
ATOM 1923 N N . SER B 1 90 ? 10.914 -5.5 23.828 1 86.56 90 SER B N 1
ATOM 1924 C CA . SER B 1 90 ? 11.008 -6.91 24.188 1 86.56 90 SER B CA 1
ATOM 1925 C C . SER B 1 90 ? 11.828 -7.688 23.172 1 86.56 90 SER B C 1
ATOM 1927 O O . SER B 1 90 ? 12 -8.906 23.297 1 86.56 90 SER B O 1
ATOM 1929 N N . GLY B 1 91 ? 12.227 -7.035 22.078 1 86.88 91 GLY B N 1
ATOM 1930 C CA . GLY B 1 91 ? 13.055 -7.68 21.062 1 86.88 91 GLY B CA 1
ATOM 1931 C C . GLY B 1 91 ? 12.242 -8.32 19.953 1 86.88 91 GLY B C 1
ATOM 1932 O O . GLY B 1 91 ? 12.789 -9.039 19.109 1 86.88 91 GLY B O 1
ATOM 1933 N N . GLN B 1 92 ? 11.008 -8.148 20.078 1 87 92 GLN B N 1
ATOM 1934 C CA . GLN B 1 92 ? 10.148 -8.742 19.062 1 87 92 GLN B CA 1
ATOM 1935 C C . GLN B 1 92 ? 10.172 -7.91 17.781 1 87 92 GLN B C 1
ATOM 1937 O O . GLN B 1 92 ? 10.07 -6.684 17.828 1 87 92 GLN B O 1
ATOM 1942 N N . THR B 1 93 ? 10.234 -8.555 16.594 1 90.88 93 THR B N 1
ATOM 1943 C CA . THR B 1 93 ? 10.32 -7.902 15.289 1 90.88 93 THR B CA 1
ATOM 1944 C C . THR B 1 93 ? 8.938 -7.527 14.781 1 90.88 93 THR B C 1
ATOM 1946 O O . THR B 1 93 ? 8.008 -8.336 14.836 1 90.88 93 THR B O 1
ATOM 1949 N N . HIS B 1 94 ? 8.828 -6.23 14.414 1 90.81 94 HIS B N 1
ATOM 1950 C CA . HIS B 1 94 ? 7.59 -5.734 13.82 1 90.81 94 HIS B CA 1
ATOM 1951 C C . HIS B 1 94 ? 7.836 -5.164 12.43 1 90.81 94 HIS B C 1
ATOM 1953 O O . HIS B 1 94 ? 8.969 -4.812 12.086 1 90.81 94 HIS B O 1
ATOM 1959 N N . TYR B 1 95 ? 6.785 -5.273 11.656 1 93.81 95 TYR B N 1
ATOM 1960 C CA . TYR B 1 95 ? 6.82 -4.656 10.336 1 93.81 95 TYR B CA 1
ATOM 1961 C C . TYR B 1 95 ? 5.773 -3.555 10.219 1 93.81 95 TYR B C 1
ATOM 1963 O O . TYR B 1 95 ? 4.652 -3.699 10.719 1 93.81 95 TYR B O 1
ATOM 1971 N N . THR B 1 96 ? 6.223 -2.467 9.648 1 96.38 96 THR B N 1
ATOM 1972 C CA . THR B 1 96 ? 5.289 -1.379 9.391 1 96.38 96 THR B CA 1
ATOM 1973 C C . THR B 1 96 ? 5.316 -0.981 7.918 1 96.38 96 THR B C 1
ATOM 1975 O O . THR B 1 96 ? 6.383 -0.706 7.367 1 96.38 96 THR B O 1
ATOM 1978 N N . THR B 1 97 ? 4.152 -1.005 7.289 1 98.19 97 THR B N 1
ATOM 1979 C CA . THR B 1 97 ? 4.023 -0.583 5.898 1 98.19 97 THR B CA 1
ATOM 1980 C C . THR B 1 97 ? 3.445 0.825 5.812 1 98.19 97 THR B C 1
ATOM 1982 O O . THR B 1 97 ? 2.426 1.123 6.438 1 98.19 97 THR B O 1
ATOM 1985 N N . GLU B 1 98 ? 4.172 1.62 5.039 1 98.44 98 GLU B N 1
ATOM 1986 C CA . GLU B 1 98 ? 3.779 3.021 4.922 1 98.44 98 GLU B CA 1
ATOM 1987 C C . GLU B 1 98 ? 3.791 3.48 3.469 1 98.44 98 GLU B C 1
ATOM 1989 O O . GLU B 1 98 ? 4.434 2.857 2.621 1 98.44 98 GLU B O 1
ATOM 1994 N N . ILE B 1 99 ? 2.971 4.508 3.205 1 98.81 99 ILE B N 1
ATOM 1995 C CA . ILE B 1 99 ? 3.076 5.246 1.953 1 98.81 99 ILE B CA 1
ATOM 1996 C C . ILE B 1 99 ? 4.094 6.375 2.105 1 98.81 99 ILE B C 1
ATOM 1998 O O . ILE B 1 99 ? 3.865 7.328 2.854 1 98.81 99 ILE B O 1
ATOM 2002 N N . VAL B 1 100 ? 5.156 6.285 1.322 1 98.44 100 VAL B N 1
ATOM 2003 C CA . VAL B 1 100 ? 6.293 7.156 1.598 1 98.44 100 VAL B CA 1
ATOM 2004 C C . VAL B 1 100 ? 6.477 8.148 0.451 1 98.44 100 VAL B C 1
ATOM 2006 O O . VAL B 1 100 ? 6.648 7.75 -0.703 1 98.44 100 VAL B O 1
ATOM 2009 N N . LEU B 1 101 ? 6.328 9.375 0.72 1 98.44 101 LEU B N 1
ATOM 2010 C CA . LEU B 1 101 ? 6.762 10.422 -0.203 1 98.44 101 LEU B CA 1
ATOM 2011 C C . LEU B 1 101 ? 8.234 10.758 0.013 1 98.44 101 LEU B C 1
ATOM 2013 O O . LEU B 1 101 ? 8.57 11.539 0.904 1 98.44 101 LEU B O 1
ATOM 2017 N N . SER B 1 102 ? 9.031 10.203 -0.817 1 95.38 102 SER B N 1
ATOM 2018 C CA . SER B 1 102 ? 10.477 10.336 -0.645 1 95.38 102 SER B CA 1
ATOM 2019 C C . SER B 1 102 ? 10.938 11.766 -0.91 1 95.38 102 SER B C 1
ATOM 2021 O O . SER B 1 102 ? 10.148 12.609 -1.36 1 95.38 102 SER B O 1
ATOM 2023 N N . GLN B 1 103 ? 12.172 12.07 -0.683 1 93.12 103 GLN B N 1
ATOM 2024 C CA . GLN B 1 103 ? 12.75 13.406 -0.72 1 93.12 103 GLN B CA 1
ATOM 2025 C C . GLN B 1 103 ? 12.422 14.109 -2.033 1 93.12 103 GLN B C 1
ATOM 2027 O O . GLN B 1 103 ? 12.133 15.312 -2.047 1 93.12 103 GLN B O 1
ATOM 2032 N N . TYR B 1 104 ? 12.422 13.305 -3.139 1 91.44 104 TYR B N 1
ATOM 2033 C CA . TYR B 1 104 ? 12.273 13.953 -4.434 1 91.44 104 TYR B CA 1
ATOM 2034 C C . TYR B 1 104 ? 11.102 13.375 -5.207 1 91.44 104 TYR B C 1
ATOM 2036 O O . TYR B 1 104 ? 10.961 13.609 -6.41 1 91.44 104 TYR B O 1
ATOM 2044 N N . LYS B 1 105 ? 10.273 12.617 -4.512 1 92.56 105 LYS B N 1
ATOM 2045 C CA . LYS B 1 105 ? 9.188 11.953 -5.223 1 92.56 105 LYS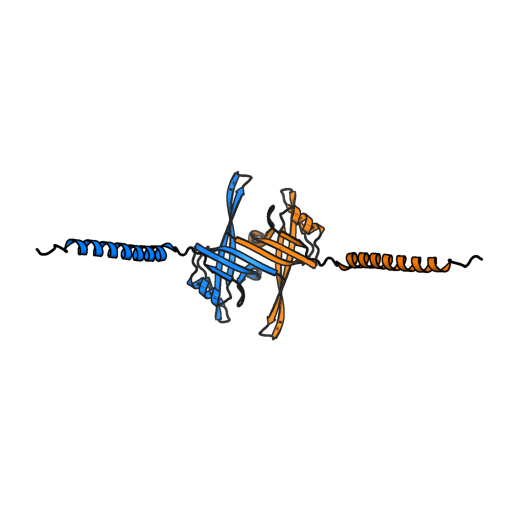 B CA 1
ATOM 2046 C C . LYS B 1 105 ? 7.871 12.078 -4.453 1 92.56 105 LYS B C 1
ATOM 2048 O O . LYS B 1 105 ? 7.867 12.445 -3.277 1 92.56 105 LYS B O 1
ATOM 2053 N N . GLY B 1 106 ? 6.809 11.844 -5.203 1 96.94 106 GLY B N 1
ATOM 2054 C CA . GLY B 1 106 ? 5.484 11.844 -4.598 1 96.94 106 GLY B CA 1
ATOM 2055 C C . GLY B 1 106 ? 4.672 13.078 -4.945 1 96.94 106 GLY B C 1
ATOM 2056 O O . GLY B 1 106 ? 5.215 14.062 -5.457 1 96.94 106 GLY B O 1
ATOM 2057 N N . GLU B 1 107 ? 3.461 12.969 -4.688 1 98.44 107 GLU B N 1
ATOM 2058 C CA . GLU B 1 107 ? 2.518 14.062 -4.887 1 98.44 107 GLU B CA 1
ATOM 2059 C C . GLU B 1 107 ? 1.53 14.164 -3.729 1 98.44 107 GLU B C 1
ATOM 2061 O O . GLU B 1 107 ? 1.066 13.141 -3.215 1 98.44 107 GLU B O 1
ATOM 2066 N N . LEU B 1 108 ? 1.246 15.359 -3.375 1 98.62 108 LEU B N 1
ATOM 2067 C CA . LEU B 1 108 ? 0.254 15.688 -2.355 1 98.62 108 LEU B CA 1
ATOM 2068 C C . LEU B 1 108 ? -0.582 16.891 -2.777 1 98.62 108 LEU B C 1
ATOM 2070 O O . LEU B 1 108 ? -0.036 17.953 -3.098 1 98.62 108 LEU B O 1
ATOM 2074 N N . LYS B 1 109 ? -1.855 16.734 -2.812 1 98 109 LYS B N 1
ATOM 2075 C CA . LYS B 1 109 ? -2.77 17.828 -3.146 1 98 109 LYS B CA 1
ATOM 2076 C C . LYS B 1 109 ? -3.891 17.938 -2.119 1 98 109 LYS B C 1
ATOM 2078 O O . LYS B 1 109 ? -4.504 16.938 -1.749 1 98 109 LYS B O 1
ATOM 2083 N N . ILE B 1 110 ? -4.129 19.078 -1.649 1 97.31 110 ILE B N 1
ATOM 2084 C CA . ILE B 1 110 ? -5.234 19.359 -0.738 1 97.31 110 ILE B CA 1
ATOM 2085 C C . ILE B 1 110 ? -6.527 19.516 -1.531 1 97.31 110 ILE B C 1
ATOM 2087 O O . ILE B 1 110 ? -6.594 20.328 -2.465 1 97.31 110 ILE B O 1
ATOM 2091 N N . LEU B 1 111 ? -7.547 18.812 -1.251 1 96.69 111 LEU B N 1
ATOM 2092 C CA . LEU B 1 111 ? -8.773 18.781 -2.043 1 96.69 111 LEU B CA 1
ATOM 2093 C C . LEU B 1 111 ? -9.914 19.469 -1.298 1 96.69 111 LEU B C 1
ATOM 2095 O O . LEU B 1 111 ? -11.047 19.484 -1.773 1 96.69 111 LEU B O 1
ATOM 2099 N N . ASN B 1 112 ? -9.656 20.016 -0.156 1 83.06 112 ASN B N 1
ATOM 2100 C CA . ASN B 1 112 ? -10.734 20.672 0.566 1 83.06 112 ASN B CA 1
ATOM 2101 C C . ASN B 1 112 ? -11.461 21.688 -0.318 1 83.06 112 ASN B C 1
ATOM 2103 O O . ASN B 1 112 ? -10.859 22.281 -1.211 1 83.06 112 ASN B O 1
ATOM 2107 N N . ASN B 1 113 ? -12.805 21.484 -0.491 1 60.12 113 ASN B N 1
ATOM 2108 C CA . ASN B 1 113 ? -13.602 22.516 -1.157 1 60.12 113 ASN B CA 1
ATOM 2109 C C . ASN B 1 113 ? -13.281 23.906 -0.626 1 60.12 113 ASN B C 1
ATOM 2111 O O . ASN B 1 113 ? -13.406 24.172 0.571 1 60.12 113 ASN B O 1
ATOM 2115 N N . VAL B 1 114 ? -12.234 24.438 -0.997 1 52.31 114 VAL B N 1
ATOM 2116 C CA . VAL B 1 114 ? -12.266 25.859 -0.691 1 52.31 114 VAL B CA 1
ATOM 2117 C C . VAL B 1 114 ? -13.68 26.406 -0.896 1 52.31 114 VAL B C 1
ATOM 2119 O O . VAL B 1 114 ? -14.297 26.172 -1.937 1 52.31 114 VAL B O 1
ATOM 2122 N N . GLN B 1 115 ? -14.508 26.406 0.045 1 47.81 115 GLN B N 1
ATOM 2123 C CA . GLN B 1 115 ? -15.719 27.203 -0.122 1 47.81 115 GLN B CA 1
ATOM 2124 C C . GLN B 1 115 ? -15.484 28.344 -1.119 1 47.81 115 GLN B C 1
ATOM 2126 O O . GLN B 1 115 ? -14.766 29.297 -0.826 1 47.81 115 GLN B O 1
ATOM 2131 N N . LYS B 1 116 ? -15.242 28.078 -2.287 1 45.12 116 LYS B N 1
ATOM 2132 C CA . LYS B 1 116 ? -15.352 29.094 -3.332 1 45.12 116 LYS B CA 1
ATOM 2133 C C . LYS B 1 116 ? -16.484 30.078 -3.029 1 45.12 116 LYS B C 1
ATOM 2135 O O . LYS B 1 116 ? -16.75 30.984 -3.818 1 45.12 116 LYS B O 1
ATOM 2140 N N . ASP B 1 117 ? -17.406 29.781 -2.172 1 42.84 117 ASP B N 1
ATOM 2141 C CA . ASP B 1 117 ? -18.531 30.688 -1.995 1 42.84 117 ASP B CA 1
ATOM 2142 C C . ASP B 1 117 ? -18.047 32.125 -1.692 1 42.84 117 ASP B C 1
ATOM 2144 O O . ASP B 1 117 ? -18.734 33.094 -1.984 1 42.84 117 ASP B O 1
ATOM 2148 N N . GLU B 1 118 ? -17.094 32.312 -0.729 1 41.59 118 GLU B N 1
ATOM 2149 C CA . GLU B 1 118 ? -17.047 33.688 -0.217 1 41.59 118 GLU B CA 1
ATOM 2150 C C . GLU B 1 118 ? -16.391 34.625 -1.221 1 41.59 118 GLU B C 1
ATOM 2152 O O . GLU B 1 118 ? -16.547 35.844 -1.13 1 41.59 118 GLU B O 1
ATOM 2157 N N . ILE B 1 119 ? -15.516 34.062 -2.043 1 44.22 119 ILE B N 1
ATOM 2158 C CA . ILE B 1 119 ? -14.891 35.062 -2.9 1 44.22 119 ILE B CA 1
ATOM 2159 C C . ILE B 1 119 ? -15.805 35.375 -4.086 1 44.22 119 ILE B C 1
ATOM 2161 O O . ILE B 1 119 ? -15.938 36.531 -4.492 1 44.22 119 ILE B O 1
ATOM 2165 N N . ASP B 1 120 ? -16.422 34.406 -4.672 1 44.97 120 ASP B N 1
ATOM 2166 C CA . ASP B 1 120 ? -17.234 34.656 -5.855 1 44.97 120 ASP B CA 1
ATOM 2167 C C . ASP B 1 120 ? -18.547 35.344 -5.477 1 44.97 120 ASP B C 1
ATOM 2169 O O . ASP B 1 120 ? -19.125 36.062 -6.289 1 44.97 120 ASP B O 1
ATOM 2173 N N . MET B 1 121 ? -19.094 35.094 -4.336 1 44.16 121 MET B N 1
ATOM 2174 C CA . MET B 1 121 ? -20.281 35.812 -3.902 1 44.16 121 MET B CA 1
ATOM 2175 C C . MET B 1 121 ? -19.922 37.25 -3.516 1 44.16 121 MET B C 1
ATOM 2177 O O . MET B 1 121 ? -20.703 38.188 -3.727 1 44.16 121 MET B O 1
ATOM 2181 N N . ALA B 1 122 ? -18.75 37.531 -2.943 1 47.09 122 ALA B N 1
ATOM 2182 C CA . ALA B 1 122 ? -18.344 38.906 -2.605 1 47.09 122 ALA B CA 1
ATOM 2183 C C . ALA B 1 122 ? -18.016 39.688 -3.861 1 47.09 122 ALA B C 1
ATOM 2185 O O . ALA B 1 122 ? -18.312 40.906 -3.93 1 47.09 122 ALA B O 1
ATOM 2186 N N . VAL B 1 123 ? -17.531 39.094 -4.934 1 49.5 123 VAL B N 1
ATOM 2187 C CA . VAL B 1 123 ? -17.234 39.781 -6.191 1 49.5 123 VAL B CA 1
ATOM 2188 C C . VAL B 1 123 ? -18.516 39.969 -6.996 1 49.5 123 VAL B C 1
ATOM 2190 O O . VAL B 1 123 ? -18.703 41 -7.652 1 49.5 123 VAL B O 1
ATOM 2193 N N . GLN B 1 124 ? -19.5 39.125 -6.906 1 47.12 124 GLN B N 1
ATOM 2194 C CA . GLN B 1 124 ? -20.766 39.281 -7.59 1 47.12 124 GLN B CA 1
ATOM 2195 C C . GLN B 1 124 ? -21.641 40.344 -6.887 1 47.12 124 GLN B C 1
ATOM 2197 O O . GLN B 1 124 ? -22.344 41.094 -7.539 1 47.12 124 GLN B O 1
ATOM 2202 N N . GLU B 1 125 ? -21.547 40.438 -5.562 1 50.31 125 GLU B N 1
ATOM 2203 C CA . GLU B 1 125 ? -22.281 41.469 -4.828 1 50.31 125 GLU B CA 1
ATOM 2204 C C . GLU B 1 125 ? -21.703 42.844 -5.074 1 50.31 125 GLU B C 1
ATOM 2206 O O . GLU B 1 125 ? -22.438 43.844 -5.172 1 50.31 125 GLU B O 1
ATOM 2211 N N . GLN B 1 126 ? -20.359 42.938 -5.305 1 50.25 126 GLN B N 1
ATOM 2212 C CA . GLN B 1 126 ? -19.75 44.219 -5.605 1 50.25 126 GLN B CA 1
ATOM 2213 C C . GLN B 1 126 ? -20.062 44.656 -7.031 1 50.25 126 GLN B C 1
ATOM 2215 O O . GLN B 1 126 ? -20.203 45.844 -7.305 1 50.25 126 GLN B O 1
ATOM 2220 N N . THR B 1 127 ? -20.141 43.688 -7.977 1 53.22 127 THR B N 1
ATOM 2221 C CA . THR B 1 127 ? -20.438 44.062 -9.359 1 53.22 127 THR B CA 1
ATOM 2222 C C . THR B 1 127 ? -21.906 44.469 -9.5 1 53.22 127 THR B C 1
ATOM 2224 O O . THR B 1 127 ? -22.219 45.406 -10.25 1 53.22 127 THR B O 1
ATOM 2227 N N . MET B 1 128 ? -22.812 43.844 -8.703 1 51.84 128 MET B N 1
ATOM 2228 C CA . MET B 1 128 ? -24.219 44.219 -8.758 1 51.84 128 MET B CA 1
ATOM 2229 C C . MET B 1 128 ? -24.484 45.562 -8.062 1 51.84 128 MET B C 1
ATOM 2231 O O . MET B 1 128 ? -25.344 46.312 -8.477 1 51.84 128 MET B O 1
ATOM 2235 N N . ALA B 1 129 ? -23.641 45.875 -7.043 1 54.5 129 ALA B N 1
ATOM 2236 C CA . ALA B 1 129 ? -23.781 47.156 -6.34 1 54.5 129 ALA B CA 1
ATOM 2237 C C . ALA B 1 129 ? -23.344 48.312 -7.227 1 54.5 129 ALA B C 1
ATOM 2239 O O . ALA B 1 129 ? -23.953 49.375 -7.199 1 54.5 129 ALA B O 1
ATOM 2240 N N . TRP B 1 130 ? -22.359 47.969 -8.133 1 53.97 130 TRP B N 1
ATOM 2241 C CA . TRP B 1 130 ? -21.875 49 -9.047 1 53.97 130 TRP B CA 1
ATOM 2242 C C . TRP B 1 130 ? -22.891 49.281 -10.141 1 53.97 130 TRP B C 1
ATOM 2244 O O . TRP B 1 130 ? -23.125 50.438 -10.492 1 53.97 130 TRP B O 1
ATOM 2254 N N . GLU B 1 131 ? -23.594 48.219 -10.641 1 55.91 131 GLU B N 1
ATOM 2255 C CA . GLU B 1 131 ? -24.562 48.406 -11.703 1 55.91 131 GLU B CA 1
ATOM 2256 C C . GLU B 1 131 ? -25.797 49.156 -11.203 1 55.91 131 GLU B C 1
ATOM 2258 O O . GLU B 1 131 ? -26.344 50 -11.906 1 55.91 131 GLU B O 1
ATOM 2263 N N . ASN B 1 132 ? -26.172 48.938 -9.922 1 55.94 132 ASN B N 1
ATOM 2264 C CA . ASN B 1 132 ? -27.344 49.594 -9.359 1 55.94 132 ASN B CA 1
ATOM 2265 C C . ASN B 1 132 ? -27.062 51.062 -9.047 1 55.94 132 ASN B C 1
ATOM 2267 O O . ASN B 1 132 ? -27.953 51.906 -9.109 1 55.94 132 ASN B O 1
ATOM 2271 N N . SER B 1 133 ? -25.734 51.375 -8.711 1 57.59 133 SER B N 1
ATOM 2272 C CA . SER B 1 133 ? -25.391 52.75 -8.383 1 57.59 133 SER B CA 1
ATOM 2273 C C . SER B 1 133 ? -25.391 53.625 -9.625 1 57.59 133 SER B C 1
ATOM 2275 O O . SER B 1 133 ? -25.75 54.812 -9.562 1 57.59 133 SER B O 1
ATOM 2277 N N . ARG B 1 134 ? -25.062 53.094 -10.828 1 53.16 134 ARG B N 1
ATOM 2278 C CA . ARG B 1 134 ? -25.031 53.875 -12.055 1 53.16 134 ARG B CA 1
ATOM 2279 C C . ARG B 1 134 ? -26.438 54.188 -12.547 1 53.16 134 ARG B C 1
ATOM 2281 O O . ARG B 1 134 ? -26.672 55.281 -13.109 1 53.16 134 ARG B O 1
ATOM 2288 N N . GLN B 1 135 ? -27.375 53.312 -12.352 1 50 135 GLN B N 1
ATOM 2289 C CA . GLN B 1 135 ? -28.719 53.562 -12.852 1 50 135 GLN B CA 1
ATOM 2290 C C . GLN B 1 135 ? -29.422 54.656 -12.078 1 50 135 GLN B C 1
ATOM 2292 O O . GLN B 1 135 ? -30.219 55.438 -12.641 1 50 135 GLN B O 1
ATOM 2297 N N . GLN B 1 136 ? -29.094 54.906 -10.82 1 50.41 136 GLN B N 1
ATOM 2298 C CA . GLN B 1 136 ? -29.75 55.938 -10.039 1 50.41 136 GLN B CA 1
ATOM 2299 C C . GLN B 1 136 ? -29.266 57.344 -10.445 1 50.41 136 GLN B C 1
ATOM 2301 O O . GLN B 1 136 ? -30 58.312 -10.32 1 50.41 136 GLN B O 1
ATOM 2306 N N . GLN B 1 137 ? -28.016 57.469 -10.961 1 49.25 137 GLN B N 1
ATOM 2307 C CA . GLN B 1 137 ? -27.516 58.781 -11.312 1 49.25 137 GLN B CA 1
ATOM 2308 C C . GLN B 1 137 ? -28.172 59.312 -12.578 1 49.25 137 GLN B C 1
ATOM 2310 O O . GLN B 1 137 ? -28.344 60.531 -12.742 1 49.25 137 GLN B O 1
ATOM 2315 N N . TYR B 1 138 ? -28.484 58.5 -13.562 1 49.16 138 TYR B N 1
ATOM 2316 C CA . TYR B 1 138 ? -29.016 58.969 -14.82 1 49.16 138 TYR B CA 1
ATOM 2317 C C . TYR B 1 138 ? -30.422 59.531 -14.625 1 49.16 138 TYR B C 1
ATOM 2319 O O . TYR B 1 138 ? -30.859 60.438 -15.375 1 49.16 138 TYR B O 1
ATOM 2327 N N . LEU B 1 139 ? -31.203 59.062 -13.656 1 46.78 139 LEU B N 1
ATOM 2328 C CA . LEU B 1 139 ? -32.562 59.562 -13.484 1 46.78 139 LEU B CA 1
ATOM 2329 C C . LEU B 1 139 ? -32.562 60.969 -12.93 1 46.78 139 LEU B C 1
ATOM 2331 O O . LEU B 1 139 ? -33.469 61.75 -13.203 1 46.78 139 LEU B O 1
ATOM 2335 N N . GLU B 1 140 ? -31.562 61.312 -12.07 1 48.66 140 GLU B N 1
ATOM 2336 C CA . GLU B 1 140 ? -31.609 62.594 -11.414 1 48.66 140 GLU B CA 1
ATOM 2337 C C . GLU B 1 140 ? -31.281 63.75 -12.383 1 48.66 140 GLU B C 1
ATOM 2339 O O . GLU B 1 140 ? -31.656 64.875 -12.156 1 48.66 140 GLU B O 1
ATOM 2344 N N . THR B 1 141 ? -30.484 63.406 -13.391 1 49.41 141 THR B N 1
ATOM 2345 C CA . THR B 1 141 ? -30.047 64.5 -14.219 1 49.41 141 THR B CA 1
ATOM 2346 C C . THR B 1 141 ? -31.172 65 -15.141 1 49.41 141 THR B C 1
ATOM 2348 O O . THR B 1 141 ? -31.078 66.062 -15.742 1 49.41 141 THR B O 1
ATOM 2351 N N . THR B 1 142 ? -32.094 64.062 -15.469 1 49.59 142 THR B N 1
ATOM 2352 C CA . THR B 1 142 ? -33.031 64.5 -16.5 1 49.59 142 THR B CA 1
ATOM 2353 C C . THR B 1 142 ? -34 65.562 -15.977 1 49.59 142 THR B C 1
ATOM 2355 O O . THR B 1 142 ? -34.781 66.062 -16.734 1 49.59 142 THR B O 1
ATOM 2358 N N . LEU B 1 143 ? -34.188 65.625 -14.68 1 42.16 143 LEU B N 1
ATOM 2359 C CA . LEU B 1 143 ? -35.312 66.438 -14.266 1 42.16 143 LEU B CA 1
ATOM 2360 C C . LEU B 1 143 ? -35 67.938 -14.438 1 42.16 143 LEU B C 1
ATOM 2362 O O . LEU B 1 143 ? -35.906 68.75 -14.398 1 42.16 143 LEU B O 1
ATOM 2366 N N . ASN B 1 144 ? -33.75 68.25 -14.172 1 43.28 144 ASN B N 1
ATOM 2367 C CA . ASN B 1 144 ? -33.562 69.688 -13.93 1 43.28 144 ASN B CA 1
ATOM 2368 C C . ASN B 1 144 ? -33.625 70.5 -15.234 1 43.28 144 ASN B C 1
ATOM 2370 O O . ASN B 1 144 ? -32.625 71.062 -15.648 1 43.28 144 ASN B O 1
ATOM 2374 N N . ASP B 1 145 ? -34.031 69.875 -16.328 1 44.5 145 ASP B N 1
ATOM 2375 C CA . ASP B 1 145 ? -34 70.688 -17.531 1 44.5 145 ASP B CA 1
ATOM 2376 C C . ASP B 1 145 ? -35.062 71.812 -17.469 1 44.5 145 ASP B C 1
ATOM 2378 O O . ASP B 1 145 ? -36.188 71.625 -17.938 1 44.5 145 ASP B O 1
ATOM 2382 N N . LYS B 1 146 ? -35.312 72.312 -16.219 1 41.91 146 LYS B N 1
ATOM 2383 C CA . LYS B 1 146 ? -36.344 73.312 -16.172 1 41.91 146 LYS B CA 1
ATOM 2384 C C . LYS B 1 146 ? -36.094 74.438 -17.203 1 41.91 146 LYS B C 1
ATOM 2386 O O . LYS B 1 146 ? -34.969 74.688 -17.547 1 41.91 146 LYS B O 1
ATOM 2391 N N . ILE B 1 147 ? -37.281 74.812 -17.875 1 45.28 147 ILE B N 1
ATOM 2392 C CA . ILE B 1 147 ? -37.812 75.688 -18.922 1 45.28 147 ILE B CA 1
ATOM 2393 C C . ILE B 1 147 ? -37.438 77.125 -18.625 1 45.28 147 ILE B C 1
ATOM 2395 O O . ILE B 1 147 ? -37.938 77.75 -17.672 1 45.28 147 ILE B O 1
ATOM 2399 N N . PRO B 1 148 ? -36.156 77.375 -18.375 1 41.38 148 PRO B N 1
ATOM 2400 C CA . PRO B 1 148 ? -36.094 78.812 -18.203 1 41.38 148 PRO B CA 1
ATOM 2401 C C . PRO B 1 148 ? -36.594 79.625 -19.422 1 41.38 148 PRO B C 1
ATOM 2403 O O . PRO B 1 148 ? -36.25 79.25 -20.562 1 41.38 148 PRO B O 1
ATOM 2406 N N . PHE B 1 149 ? -37.969 80.062 -19.344 1 26.75 149 PHE B N 1
ATOM 2407 C CA . PHE B 1 149 ? -38.188 81.375 -20 1 26.75 149 PHE B CA 1
ATOM 2408 C C . PHE B 1 149 ? -37.156 82.375 -19.562 1 26.75 149 PHE B C 1
ATOM 2410 O O . PHE B 1 149 ? -36.656 82.312 -18.438 1 26.75 149 PHE B O 1
#

Organism: NCBI:txid1094491

pLDDT: mean 82.98, std 20.99, range [25.89, 98.88]

Foldseek 3Di:
DDFKDKDKFFWQFAWDWDADPVRQIKIKTKGWDKDWDQDPVVRDIDIDIDIAIEMERARVVRVVRNVPGGGGWIKIKMAGKDKDWDADPVRDIDIDIHGYHHNPGMDMDTDPPPCPVPPVVVVVVVVVVVVVVVVVVVVVPPPPPPDDD/DDFKDKDKFFWQFAWDWDADPVRQIKIKTKGWDKDWDQDPVVRDIDIDIDIAIEMERQRVVRVVRNVPGGGGWIKIKMAGKDKDWDADPVRDIDIDIHGYHHNPGMDMDTDPPPCPPPPVVVVVVVVVVVVVVVVVVVVVVPPPPDDDD

Nearest PDB structures (foldseek):
  3pgz-assembly1_B  TM=9.438E-01  e=1.482E-15  Bartonella henselae
  3pgz-assembly1_A  TM=9.796E-01  e=2.430E-14  Bartonella henselae
  3ulp-assembly1_A  TM=9.117E-01  e=1.168E-12  Plasmodium falciparum
  3ulp-assembly1_C  TM=9.139E-01  e=1.702E-12  Plasmodium falciparum
  7f5y-assembly1_B-2  TM=8.655E-01  e=7.756E-11  Mycobacterium tuberculosis H37Rv

Secondary structure (DSSP, 8-state):
-EEEEEEEEEESS--EEEE-TTS-EEEEEEEEEEEEEE-TTT--EEEEEEEEEEEE--HHHHHHHHHH--TT-EEEEEEEEEEEEEE-TT--EEEEEEEEE-TT--EEEE-----THHHHHHHHHHHHHHHHHHHHHHHHHGGG-----/-EEEEEEEEEESS--EEEE-TTS-EEEEEEEEEEEEEE-TTT--EEEEEEEEEEEE--HHHHHHHHHH--TT-EEEEEEEEEEEEEE-TT--EEEEEEEEE-TT--EEEE-----THHHHHHHHHHHHHHHHHHHHHHHHHTS------

Sequence (298 aa):
MINKVILVGYLGADPESRIMPSGVEVANFRIGTSQKYLDKTTGQKVEKTEWHSVVVFNPHLAKIALQYLNKGSKVYVESQLQTRKWQDKSGQTHYTTEIVLSQYKGELKILNNVQKDEIDMAVQEQTMAWENSRQQQYLETTLNDKIPFMINKVILVGYLGADPESRIMPSGVEVANFRIGTSQKYLDKTTGQKVEKTEWHSVVVFNPHLAKIALQYLNKGSKVYVESQLQTRKWQDKSGQTHYTTEIVLSQYKGELKILNNVQKDEIDMAVQEQTMAWENSRQQQYLETTLNDKIPF

Solvent-accessible surface area (backbone atoms only — not comparable to full-atom values): 16251 Å² total; per-residue (Å²): 108,38,60,39,33,38,37,22,29,27,24,78,41,56,53,41,80,43,71,43,97,89,65,49,53,30,26,33,38,38,34,37,31,59,47,77,45,71,35,80,88,74,68,40,80,42,76,47,71,39,76,41,46,35,38,26,49,13,55,71,58,17,51,48,41,64,73,72,47,36,56,63,37,32,34,37,39,36,32,26,70,44,72,45,79,46,67,48,98,85,65,50,80,42,67,47,70,31,40,39,22,41,67,89,46,57,46,76,41,80,57,56,76,64,72,59,57,64,60,57,50,53,52,48,51,52,54,50,51,52,56,54,56,55,57,59,57,58,61,63,62,66,66,67,68,70,75,77,124,107,38,61,39,32,38,37,24,30,28,25,77,41,55,52,42,80,43,72,43,98,90,64,49,53,30,28,35,38,38,35,37,30,58,48,79,43,71,34,81,88,75,68,40,78,44,74,47,71,40,76,41,44,36,38,26,50,15,54,71,58,17,50,50,42,64,71,70,45,38,55,63,36,32,34,38,40,35,31,26,70,44,72,46,80,45,66,49,97,85,64,49,80,42,67,47,69,32,40,39,23,42,67,88,45,57,46,78,43,81,57,57,76,64,72,59,57,64,60,57,52,53,53,51,53,52,54,50,51,53,56,56,55,56,58,58,56,62,62,63,63,66,65,72,69,70,79,75,126

Radius of gyration: 33.05 Å; Cα contacts (8 Å, |Δi|>4): 572; chains: 2; bounding box: 68×114×109 Å